Protein AF-A0A7G8ZJS2-F1 (afdb_monomer)

Structure (mmCIF, N/CA/C/O backbone):
data_AF-A0A7G8ZJS2-F1
#
_entry.id   AF-A0A7G8ZJS2-F1
#
loop_
_atom_site.group_PDB
_atom_site.id
_atom_site.type_symbol
_atom_site.label_atom_id
_atom_site.label_alt_id
_atom_site.label_comp_id
_atom_site.label_asym_id
_atom_site.label_entity_id
_atom_site.label_seq_id
_atom_site.pdbx_PDB_ins_code
_atom_site.Cartn_x
_atom_site.Cartn_y
_atom_site.Cartn_z
_atom_site.occupancy
_atom_site.B_iso_or_equiv
_atom_site.auth_seq_id
_atom_site.auth_comp_id
_atom_site.auth_asym_id
_atom_site.auth_atom_id
_atom_site.pdbx_PDB_model_num
ATOM 1 N N . MET A 1 1 ? -15.144 9.603 10.517 1.00 51.94 1 MET A N 1
ATOM 2 C CA . MET A 1 1 ? -14.453 10.867 10.162 1.00 51.94 1 MET A CA 1
ATOM 3 C C . MET A 1 1 ? -13.412 11.281 11.200 1.00 51.94 1 MET A C 1
ATOM 5 O O . MET A 1 1 ? -12.321 11.650 10.793 1.00 51.94 1 MET A O 1
ATOM 9 N N . ALA A 1 2 ? -13.686 11.162 12.507 1.00 69.69 2 ALA A N 1
ATOM 10 C CA . ALA A 1 2 ? -12.729 11.521 13.564 1.00 69.69 2 ALA A CA 1
ATOM 11 C C . ALA A 1 2 ? -11.345 10.851 13.426 1.00 69.69 2 ALA A C 1
ATOM 13 O O . ALA A 1 2 ? -10.322 11.509 13.592 1.00 69.69 2 ALA A O 1
ATOM 14 N N . ASP A 1 3 ? -11.289 9.571 13.052 1.00 70.81 3 ASP A N 1
ATOM 15 C CA . ASP A 1 3 ? -10.006 8.865 12.949 1.00 70.81 3 ASP A CA 1
ATOM 16 C C . ASP A 1 3 ? -9.134 9.323 11.766 1.00 70.81 3 ASP A C 1
ATOM 18 O O . ASP A 1 3 ? -7.915 9.260 11.858 1.00 70.81 3 ASP A O 1
ATOM 22 N N . LEU A 1 4 ? -9.716 9.872 10.691 1.00 73.56 4 LEU A N 1
ATOM 23 C CA . LEU A 1 4 ? -8.941 10.458 9.584 1.00 73.56 4 LEU A CA 1
ATOM 24 C C . LEU A 1 4 ? -8.215 11.738 10.014 1.00 73.56 4 LEU A C 1
ATOM 26 O O . LEU A 1 4 ? -7.118 12.022 9.541 1.00 73.56 4 LEU A O 1
ATOM 30 N N . ILE A 1 5 ? -8.813 12.498 10.933 1.00 77.69 5 ILE A N 1
ATOM 31 C CA . ILE A 1 5 ? -8.207 13.714 11.480 1.00 77.69 5 ILE A CA 1
ATOM 32 C C . ILE A 1 5 ? -7.012 13.345 12.368 1.00 77.69 5 ILE A C 1
ATOM 34 O O . ILE A 1 5 ? -5.975 13.992 12.269 1.00 77.69 5 ILE A O 1
ATOM 38 N N . LYS A 1 6 ? -7.100 12.251 13.141 1.00 72.88 6 LYS A N 1
ATOM 39 C CA . LYS A 1 6 ? -5.987 11.737 13.968 1.00 72.88 6 LYS A CA 1
ATOM 40 C C . LYS A 1 6 ? -4.763 11.307 13.152 1.00 72.88 6 LYS A C 1
ATOM 42 O O . LYS A 1 6 ? -3.659 11.247 13.684 1.00 72.88 6 LYS A O 1
ATOM 47 N N . LEU A 1 7 ? -4.946 10.994 11.868 1.00 78.31 7 LEU A N 1
ATOM 48 C CA . LEU A 1 7 ? -3.851 10.613 10.976 1.00 78.31 7 LEU A CA 1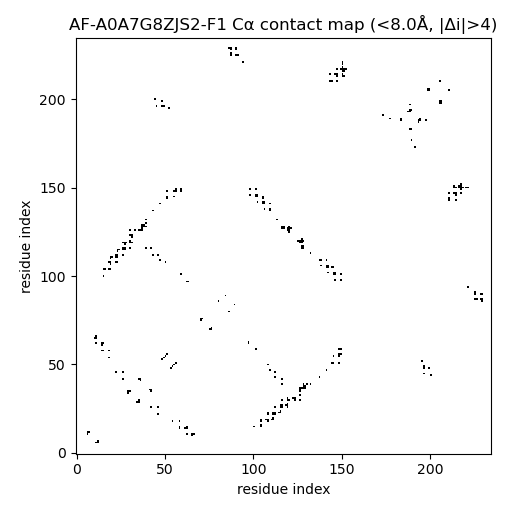
ATOM 49 C C . LEU A 1 7 ? -3.089 11.826 10.418 1.00 78.31 7 LEU A C 1
ATOM 51 O O . LEU A 1 7 ? -1.932 11.676 10.023 1.00 78.31 7 LEU A O 1
ATOM 55 N N . ARG A 1 8 ? -3.692 13.027 10.391 1.00 76.62 8 ARG A N 1
ATOM 56 C CA . ARG A 1 8 ? -3.032 14.243 9.882 1.00 76.62 8 ARG A CA 1
ATOM 57 C C . ARG A 1 8 ? -1.903 14.656 10.829 1.00 76.62 8 ARG A C 1
ATOM 59 O O . ARG A 1 8 ? -2.157 15.068 11.952 1.00 76.62 8 ARG A O 1
ATOM 66 N N . GLY A 1 9 ? -0.662 14.553 10.353 1.00 69.50 9 GLY A N 1
ATOM 67 C CA . GLY A 1 9 ? 0.546 14.888 11.122 1.00 69.50 9 GLY A CA 1
ATOM 68 C C . GLY A 1 9 ? 1.102 13.746 11.980 1.00 69.50 9 GLY A C 1
ATOM 69 O O . GLY A 1 9 ? 2.066 13.950 12.709 1.00 69.50 9 GLY A O 1
ATOM 70 N N . SER A 1 10 ? 0.529 12.542 11.889 1.00 79.12 10 SER A N 1
ATOM 71 C CA . SER A 1 10 ? 1.022 11.372 12.617 1.00 79.12 10 SER A CA 1
ATOM 72 C C . SER A 1 10 ? 2.220 10.718 11.919 1.00 79.12 10 SER A C 1
ATOM 74 O O . SER A 1 10 ? 2.313 10.708 10.688 1.00 79.12 10 SER A O 1
ATOM 76 N N . LEU A 1 11 ? 3.086 10.067 12.705 1.00 82.44 11 LEU A N 1
ATOM 77 C CA . LEU A 1 11 ? 4.206 9.230 12.246 1.00 82.44 11 LEU A CA 1
ATOM 78 C C . LEU A 1 11 ? 3.747 8.110 11.284 1.00 82.44 11 LEU A C 1
ATOM 80 O O . LEU A 1 11 ? 4.527 7.606 10.480 1.00 82.44 11 LEU A O 1
ATOM 84 N N . VAL A 1 12 ? 2.448 7.788 11.291 1.00 85.12 12 VAL A N 1
ATOM 85 C CA . VAL A 1 12 ? 1.794 6.904 10.316 1.00 85.12 12 VAL A CA 1
ATOM 86 C C . VAL A 1 12 ? 1.993 7.375 8.870 1.00 85.12 12 VAL A C 1
ATOM 88 O O . VAL A 1 12 ? 2.266 6.544 8.007 1.00 85.12 12 VAL A O 1
ATOM 91 N N . LEU A 1 13 ? 1.915 8.684 8.589 1.00 84.94 13 LEU A N 1
ATOM 92 C CA . LEU A 1 13 ? 2.140 9.219 7.236 1.00 84.94 13 LEU A CA 1
ATOM 93 C C . LEU A 1 13 ? 3.589 9.016 6.783 1.00 84.94 13 LEU A C 1
ATOM 95 O O . LEU A 1 13 ? 3.834 8.686 5.624 1.00 84.94 13 LEU A O 1
ATOM 99 N N . MET A 1 14 ? 4.542 9.150 7.707 1.00 86.94 14 MET A N 1
ATOM 100 C CA . MET A 1 14 ? 5.956 8.899 7.433 1.00 86.94 14 MET A CA 1
ATOM 101 C C . MET A 1 14 ? 6.193 7.417 7.118 1.00 86.94 14 MET A C 1
ATOM 103 O O . MET A 1 14 ? 6.810 7.100 6.105 1.00 86.94 14 MET A O 1
ATOM 107 N N . VAL A 1 15 ? 5.618 6.498 7.902 1.00 87.25 15 VAL A N 1
ATOM 108 C CA . VAL A 1 15 ? 5.691 5.049 7.624 1.00 87.25 15 VAL A CA 1
ATOM 109 C C . VAL A 1 15 ? 5.006 4.674 6.309 1.00 87.25 15 VAL A C 1
ATOM 111 O O . VAL A 1 15 ? 5.476 3.775 5.617 1.00 87.25 15 VAL A O 1
ATOM 114 N N . MET A 1 16 ? 3.937 5.375 5.922 1.00 89.94 16 MET A N 1
ATOM 115 C CA . MET A 1 16 ? 3.276 5.184 4.628 1.00 89.94 16 MET A CA 1
ATOM 116 C C . MET A 1 16 ? 4.172 5.602 3.448 1.00 89.94 16 MET A C 1
ATOM 118 O O . MET A 1 16 ? 4.123 4.980 2.389 1.00 89.94 16 MET A O 1
ATOM 122 N N . ALA A 1 17 ? 5.001 6.634 3.627 1.00 90.25 17 ALA A N 1
ATOM 123 C CA . ALA A 1 17 ? 5.873 7.169 2.583 1.00 90.25 17 ALA A CA 1
ATOM 124 C C . ALA A 1 17 ? 7.187 6.386 2.406 1.00 90.25 17 ALA A C 1
ATOM 126 O O . ALA A 1 17 ? 7.738 6.363 1.307 1.00 90.25 17 ALA A O 1
ATOM 127 N N . VAL A 1 18 ? 7.686 5.712 3.448 1.00 92.25 18 VAL A N 1
ATOM 128 C CA . VAL A 1 18 ? 8.975 4.992 3.396 1.00 92.25 18 VAL A CA 1
ATOM 129 C C . VAL A 1 18 ? 9.025 3.915 2.292 1.00 92.25 18 VAL A C 1
ATOM 131 O O . VAL A 1 18 ? 9.957 3.945 1.486 1.00 92.25 18 VAL A O 1
ATOM 134 N N . PRO A 1 19 ? 8.055 2.986 2.177 1.00 90.75 19 PRO A N 1
ATOM 135 C CA . PRO A 1 19 ? 8.107 1.931 1.165 1.00 90.75 19 PRO A CA 1
ATOM 136 C C . PRO A 1 19 ? 8.095 2.409 -0.293 1.00 90.75 19 PRO A C 1
ATOM 138 O O . PRO A 1 19 ? 8.921 1.910 -1.058 1.00 90.75 19 PRO A O 1
ATOM 141 N N . PRO A 1 20 ? 7.213 3.340 -0.723 1.00 91.69 20 PRO A N 1
ATOM 142 C CA . PRO A 1 20 ? 7.230 3.815 -2.102 1.00 91.69 20 PRO A CA 1
ATOM 143 C C . PRO A 1 20 ? 8.509 4.591 -2.427 1.00 91.69 20 PRO A C 1
ATOM 145 O O . PRO A 1 20 ? 9.047 4.412 -3.515 1.00 91.69 20 PRO A O 1
ATOM 148 N N . VAL A 1 21 ? 9.052 5.378 -1.489 1.00 92.75 21 VAL A N 1
ATOM 149 C CA . VAL A 1 21 ? 10.336 6.072 -1.696 1.00 92.75 21 VAL A CA 1
ATOM 150 C C . VAL A 1 21 ? 11.469 5.065 -1.878 1.00 92.75 21 VAL A C 1
ATOM 152 O O . VAL A 1 21 ? 12.230 5.156 -2.838 1.00 92.75 21 VAL A O 1
ATOM 155 N N . MET A 1 22 ? 11.550 4.059 -1.004 1.00 91.31 22 MET A N 1
ATOM 156 C CA . MET A 1 22 ? 12.573 3.021 -1.110 1.00 91.31 22 MET A CA 1
ATOM 157 C C . MET A 1 22 ? 12.456 2.238 -2.427 1.00 91.31 22 MET A C 1
ATOM 159 O O . MET A 1 22 ? 13.466 1.957 -3.067 1.00 91.31 22 MET A O 1
ATOM 163 N N . MET A 1 23 ? 11.232 1.928 -2.862 1.00 90.25 23 MET A N 1
ATOM 164 C CA . MET A 1 23 ? 10.977 1.256 -4.140 1.00 90.25 23 MET A CA 1
ATOM 165 C C . MET A 1 23 ? 11.361 2.101 -5.352 1.00 90.25 23 MET A C 1
ATOM 167 O O . MET A 1 23 ? 11.919 1.564 -6.307 1.00 90.25 23 MET A O 1
ATOM 171 N N . ALA A 1 24 ? 11.103 3.409 -5.316 1.00 90.81 24 ALA A N 1
ATOM 172 C CA . ALA A 1 24 ? 11.517 4.314 -6.380 1.00 90.81 24 ALA A CA 1
ATOM 173 C C . ALA A 1 24 ? 13.048 4.324 -6.519 1.00 90.81 24 ALA A C 1
ATOM 175 O O . ALA A 1 24 ? 13.568 4.119 -7.614 1.00 90.81 24 ALA A O 1
ATOM 176 N N . VAL A 1 25 ? 13.765 4.477 -5.399 1.00 91.75 25 VAL A N 1
ATOM 177 C CA . VAL A 1 25 ? 15.236 4.498 -5.370 1.00 91.75 25 VAL A CA 1
ATOM 178 C C . VAL A 1 25 ? 15.822 3.169 -5.843 1.00 91.75 25 VAL A C 1
ATOM 180 O O . VAL A 1 25 ? 16.670 3.160 -6.733 1.00 91.75 25 VAL A O 1
ATOM 183 N N . LEU A 1 26 ? 15.355 2.041 -5.297 1.00 88.81 26 LEU A N 1
ATOM 184 C CA . LEU A 1 26 ? 15.839 0.717 -5.696 1.00 88.81 26 LEU A CA 1
ATOM 185 C C . LEU A 1 26 ? 15.563 0.430 -7.174 1.00 88.81 26 LEU A C 1
ATOM 187 O O . LEU A 1 26 ? 16.438 -0.092 -7.855 1.00 88.81 26 LEU A O 1
ATOM 191 N N . GLY A 1 27 ? 14.386 0.799 -7.688 1.00 87.56 27 GLY A N 1
ATOM 192 C CA . GLY A 1 27 ? 14.054 0.616 -9.100 1.00 87.56 27 GLY A CA 1
ATOM 193 C C . GLY A 1 27 ? 14.996 1.383 -10.030 1.00 87.56 27 GLY A C 1
ATOM 194 O O . GLY A 1 27 ? 15.491 0.814 -10.999 1.00 87.56 27 GLY A O 1
ATOM 195 N N . VAL A 1 28 ? 15.307 2.641 -9.698 1.00 88.00 28 VAL A N 1
ATOM 196 C CA . VAL A 1 28 ? 16.258 3.454 -10.473 1.00 88.00 28 VAL A CA 1
ATOM 197 C C . VAL A 1 28 ? 17.665 2.858 -10.405 1.00 88.00 28 VAL A C 1
ATOM 199 O O . VAL A 1 28 ? 18.314 2.719 -11.437 1.00 88.00 28 VAL A O 1
ATOM 202 N N . LEU A 1 29 ? 18.126 2.445 -9.220 1.00 88.56 29 LEU A N 1
ATOM 203 C CA . LEU A 1 29 ? 19.447 1.826 -9.059 1.00 88.56 29 LEU A CA 1
ATOM 204 C C . LEU A 1 29 ? 19.588 0.519 -9.850 1.00 88.56 29 LEU A C 1
ATOM 206 O O . LEU A 1 29 ? 20.640 0.276 -10.433 1.00 88.56 29 LEU A O 1
ATOM 210 N N . VAL A 1 30 ? 18.538 -0.306 -9.904 1.00 85.56 30 VAL A N 1
ATOM 211 C CA . VAL A 1 30 ? 18.533 -1.546 -10.698 1.00 85.56 30 VAL A CA 1
ATOM 212 C C . VAL A 1 30 ? 18.703 -1.247 -12.189 1.00 85.56 30 VAL A C 1
ATOM 214 O O . VAL A 1 30 ? 19.478 -1.935 -12.852 1.00 85.56 30 VAL A O 1
ATOM 217 N N . ILE A 1 31 ? 18.051 -0.205 -12.707 1.00 83.62 31 ILE A N 1
ATOM 218 C CA . ILE A 1 31 ? 18.217 0.215 -14.106 1.00 83.62 31 ILE A CA 1
ATOM 219 C C . ILE A 1 31 ? 19.632 0.749 -14.348 1.00 83.62 31 ILE A C 1
ATOM 221 O O . ILE A 1 31 ? 20.299 0.298 -15.272 1.00 83.62 31 ILE A O 1
ATOM 225 N N . ILE A 1 32 ? 20.134 1.611 -13.457 1.00 85.50 32 ILE A N 1
ATOM 226 C CA . ILE A 1 32 ? 21.498 2.161 -13.539 1.00 85.50 32 ILE A CA 1
ATOM 227 C C . ILE A 1 32 ? 22.571 1.059 -13.450 1.00 85.50 32 ILE A C 1
ATOM 229 O O . ILE A 1 32 ? 23.660 1.197 -13.995 1.00 85.50 32 ILE A O 1
ATOM 233 N N . SER A 1 33 ? 22.289 -0.059 -12.779 1.00 83.56 33 SER A N 1
ATOM 234 C CA . SER A 1 33 ? 23.228 -1.186 -12.699 1.00 83.56 33 SER A CA 1
ATOM 235 C C . SER A 1 33 ? 23.374 -2.001 -13.991 1.00 83.56 33 SER A C 1
ATOM 237 O O . SER A 1 33 ? 24.175 -2.932 -14.010 1.00 83.56 33 SER A O 1
ATOM 239 N N . GLY A 1 34 ? 22.605 -1.704 -15.048 1.00 75.19 34 GLY A N 1
ATOM 240 C CA . GLY A 1 34 ? 22.626 -2.472 -16.303 1.00 75.19 34 GLY A CA 1
ATOM 241 C C . GLY A 1 34 ? 22.060 -3.892 -16.173 1.00 75.19 34 GLY A C 1
ATOM 242 O O . GLY A 1 34 ? 22.265 -4.734 -17.038 1.00 75.19 34 GLY A O 1
ATOM 243 N N . ASN A 1 35 ? 21.368 -4.185 -15.067 1.00 70.75 35 ASN A N 1
ATOM 244 C CA . ASN A 1 35 ? 20.713 -5.472 -14.822 1.00 70.75 35 ASN A CA 1
ATOM 245 C C . ASN A 1 35 ? 19.190 -5.399 -15.051 1.00 70.75 35 ASN A C 1
ATOM 247 O O . ASN A 1 35 ? 18.453 -6.338 -14.734 1.00 70.75 35 ASN A O 1
ATOM 251 N N . ALA A 1 36 ? 18.699 -4.270 -15.569 1.00 67.88 36 ALA A N 1
ATOM 252 C CA . ALA A 1 36 ? 17.345 -4.170 -16.088 1.00 67.88 36 ALA A CA 1
ATOM 253 C C . ALA A 1 36 ? 17.294 -4.882 -17.441 1.00 67.88 36 ALA A C 1
ATOM 255 O O . ALA A 1 36 ? 18.150 -4.692 -18.284 1.00 67.88 36 ALA A O 1
ATOM 256 N N . ALA A 1 37 ? 16.306 -5.746 -17.652 1.00 58.03 37 ALA A N 1
ATOM 257 C CA . ALA A 1 37 ? 16.247 -6.572 -18.858 1.00 58.03 37 ALA A CA 1
ATOM 258 C C . ALA A 1 37 ? 15.638 -5.848 -20.077 1.00 58.03 37 ALA A C 1
ATOM 260 O O . ALA A 1 37 ? 15.049 -6.518 -20.919 1.00 58.03 37 ALA A O 1
ATOM 261 N N . GLY A 1 38 ? 15.649 -4.511 -20.109 1.00 67.25 38 GLY A N 1
ATOM 262 C CA . GLY A 1 38 ? 14.942 -3.701 -21.113 1.00 67.25 38 GLY A CA 1
ATOM 263 C C . GLY A 1 38 ? 13.414 -3.892 -21.179 1.00 67.25 38 GLY A C 1
ATOM 264 O O . GLY A 1 38 ? 12.752 -3.237 -21.979 1.00 67.25 38 GLY A O 1
ATOM 265 N N . ASP A 1 39 ? 12.825 -4.758 -20.341 1.00 77.19 39 ASP A N 1
ATOM 266 C CA . ASP A 1 39 ? 11.427 -5.189 -20.459 1.00 77.19 39 ASP A CA 1
ATOM 267 C C . ASP A 1 39 ? 10.579 -4.858 -19.214 1.00 77.19 39 ASP A C 1
ATOM 269 O O . ASP A 1 39 ? 10.902 -5.210 -18.070 1.00 77.19 39 ASP A O 1
ATOM 273 N N . TRP A 1 40 ? 9.448 -4.186 -19.446 1.00 76.38 40 TRP A N 1
ATOM 274 C CA . TRP A 1 40 ? 8.530 -3.676 -18.419 1.00 76.38 40 TRP A CA 1
ATOM 275 C C . TRP A 1 40 ? 7.922 -4.750 -17.508 1.00 76.38 40 TRP A C 1
ATOM 277 O O . TRP A 1 40 ? 7.921 -4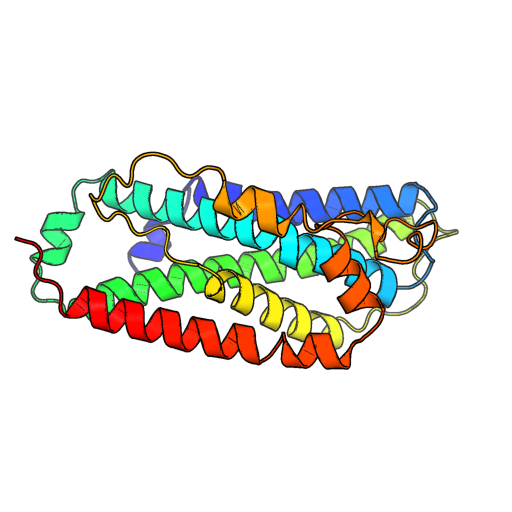.554 -16.287 1.00 76.38 40 TRP A O 1
ATOM 287 N N . PRO A 1 41 ? 7.401 -5.880 -18.025 1.00 76.38 41 PRO A N 1
ATOM 288 C CA . PRO A 1 41 ? 6.819 -6.933 -17.205 1.00 76.38 41 PRO A CA 1
ATOM 289 C C . PRO A 1 41 ? 7.821 -7.497 -16.200 1.00 76.38 41 PRO A C 1
ATOM 291 O O . PRO A 1 41 ? 7.455 -7.756 -15.056 1.00 76.38 41 PRO A O 1
ATOM 294 N N . ARG A 1 42 ? 9.095 -7.635 -16.581 1.00 73.50 42 ARG A N 1
ATOM 295 C CA . ARG A 1 42 ? 10.12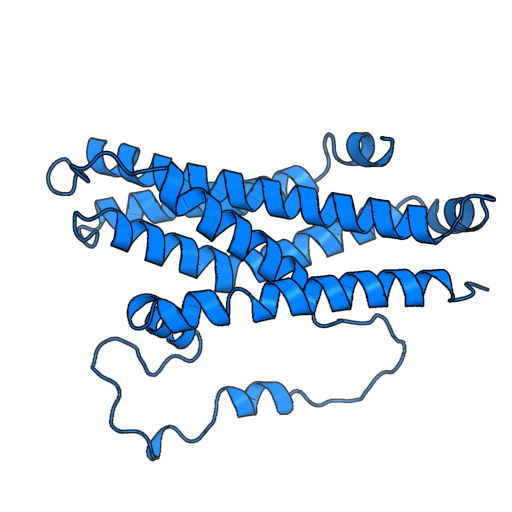1 -8.203 -15.701 1.00 73.50 42 ARG A CA 1
ATOM 296 C C . ARG A 1 42 ? 10.441 -7.281 -14.526 1.00 73.50 42 ARG A C 1
ATOM 298 O O . ARG A 1 42 ? 10.486 -7.743 -13.386 1.00 73.50 42 ARG A O 1
ATOM 305 N N . THR A 1 43 ? 10.595 -5.987 -14.793 1.00 78.00 43 THR A N 1
ATOM 306 C CA . THR A 1 43 ? 10.826 -4.957 -13.766 1.00 78.00 43 THR A CA 1
ATOM 307 C C . THR A 1 43 ? 9.603 -4.781 -12.859 1.00 78.00 43 THR A C 1
ATOM 309 O O . THR A 1 43 ? 9.731 -4.636 -11.643 1.00 78.00 43 THR A O 1
ATOM 312 N N . ALA A 1 44 ? 8.393 -4.867 -13.419 1.00 79.06 44 ALA A N 1
ATOM 313 C CA . ALA A 1 44 ? 7.160 -4.811 -12.642 1.00 79.06 44 ALA A CA 1
ATOM 314 C C . ALA A 1 44 ? 6.983 -6.047 -11.741 1.00 79.06 44 ALA A C 1
ATOM 316 O O . ALA A 1 44 ? 6.610 -5.910 -10.575 1.00 79.06 44 ALA A O 1
ATOM 317 N N . ILE A 1 45 ? 7.268 -7.254 -12.238 1.00 76.12 45 ILE A N 1
ATOM 318 C CA . ILE A 1 45 ? 7.164 -8.495 -11.454 1.00 76.12 45 ILE A CA 1
ATOM 319 C C . ILE A 1 45 ? 8.174 -8.498 -10.302 1.00 76.12 45 ILE A C 1
ATOM 321 O O . ILE A 1 45 ? 7.796 -8.800 -9.171 1.00 76.12 45 ILE A O 1
ATOM 325 N N . SER A 1 46 ? 9.430 -8.106 -10.537 1.00 76.31 46 SER A N 1
ATOM 326 C CA . SER A 1 46 ? 10.443 -8.060 -9.474 1.00 76.31 46 SER A CA 1
ATOM 327 C C . SER A 1 46 ? 10.087 -7.039 -8.386 1.00 76.31 46 SER A C 1
ATOM 329 O O . SER A 1 46 ? 10.101 -7.373 -7.198 1.00 76.31 46 SER A O 1
ATOM 331 N N . GLY A 1 47 ? 9.666 -5.829 -8.772 1.00 80.19 47 GLY A N 1
ATOM 332 C CA . GLY A 1 47 ? 9.227 -4.794 -7.832 1.00 80.19 47 GLY A CA 1
ATOM 333 C C . GLY A 1 47 ? 7.979 -5.199 -7.041 1.00 80.19 47 GLY A C 1
ATOM 334 O O . GLY A 1 47 ? 7.929 -5.061 -5.816 1.00 80.19 47 GLY A O 1
ATOM 335 N N . THR A 1 48 ? 6.975 -5.769 -7.712 1.00 79.25 48 THR A N 1
ATOM 336 C CA . THR A 1 48 ? 5.746 -6.233 -7.045 1.00 79.25 48 THR A CA 1
ATOM 337 C C . THR A 1 48 ? 5.986 -7.430 -6.130 1.00 79.25 48 THR A C 1
ATOM 339 O O . THR A 1 48 ? 5.331 -7.523 -5.092 1.00 79.25 48 THR A O 1
ATOM 342 N N . ALA A 1 49 ? 6.939 -8.309 -6.448 1.00 76.38 49 ALA A N 1
ATOM 343 C CA . ALA A 1 49 ? 7.311 -9.427 -5.590 1.00 76.38 49 ALA A CA 1
ATOM 344 C C . ALA A 1 49 ? 7.997 -8.951 -4.297 1.00 76.38 49 ALA A C 1
ATOM 346 O O . ALA A 1 49 ? 7.599 -9.362 -3.205 1.00 76.38 49 ALA A O 1
ATOM 347 N N . ILE A 1 50 ? 8.961 -8.026 -4.384 1.00 81.44 50 ILE A N 1
ATOM 348 C CA . ILE A 1 50 ? 9.602 -7.441 -3.191 1.00 81.44 50 ILE A CA 1
ATOM 349 C C . ILE A 1 50 ? 8.553 -6.728 -2.322 1.00 81.44 50 ILE A C 1
ATOM 351 O O . ILE A 1 50 ? 8.554 -6.873 -1.097 1.00 81.44 50 ILE A O 1
ATOM 355 N N . TRP A 1 51 ? 7.605 -6.011 -2.939 1.00 85.44 51 TRP A N 1
ATOM 356 C CA . TRP A 1 51 ? 6.484 -5.420 -2.210 1.00 85.44 51 TRP A CA 1
ATOM 357 C C . TRP A 1 51 ? 5.656 -6.497 -1.507 1.00 85.44 51 TRP A C 1
ATOM 359 O O . TRP A 1 51 ? 5.539 -6.470 -0.288 1.00 85.44 51 TRP A O 1
ATOM 369 N N . ALA A 1 52 ? 5.126 -7.471 -2.245 1.00 78.62 52 ALA A N 1
ATOM 370 C CA . ALA A 1 52 ? 4.157 -8.432 -1.730 1.00 78.62 52 ALA A CA 1
ATOM 371 C C . ALA A 1 52 ? 4.703 -9.331 -0.607 1.00 78.62 52 ALA A C 1
ATOM 373 O O . ALA A 1 52 ? 3.975 -9.593 0.351 1.00 78.62 52 ALA A O 1
ATOM 374 N N . TYR A 1 53 ? 5.953 -9.798 -0.704 1.00 74.69 53 TYR A N 1
ATOM 375 C CA . TYR A 1 53 ? 6.507 -10.755 0.266 1.00 74.69 53 TYR A CA 1
ATOM 376 C C . TYR A 1 53 ? 7.289 -10.120 1.399 1.00 74.69 53 TYR A C 1
ATOM 378 O O . TYR A 1 53 ? 7.347 -10.702 2.480 1.00 74.69 53 TYR A O 1
ATOM 386 N N . PHE A 1 54 ? 7.907 -8.964 1.166 1.00 79.44 54 PHE A N 1
ATOM 387 C CA . PHE A 1 54 ? 8.832 -8.391 2.134 1.00 79.44 54 PHE A CA 1
ATOM 388 C C . PHE A 1 54 ? 8.277 -7.120 2.763 1.00 79.44 54 PHE A C 1
ATOM 390 O O . PHE A 1 54 ? 8.047 -7.060 3.973 1.00 79.44 54 PHE A O 1
ATOM 397 N N . LEU A 1 55 ? 7.998 -6.110 1.942 1.00 85.50 55 LEU A N 1
ATOM 398 C CA . LEU A 1 55 ? 7.612 -4.803 2.464 1.00 85.50 55 LEU A CA 1
ATOM 399 C C . LEU A 1 55 ? 6.168 -4.750 2.932 1.00 85.50 55 LEU A C 1
ATOM 401 O O . LEU A 1 55 ? 5.877 -4.069 3.910 1.00 85.50 55 LEU A O 1
ATOM 405 N N . LEU A 1 56 ? 5.256 -5.468 2.287 1.00 83.81 56 LEU A N 1
ATOM 406 C CA . LEU A 1 56 ? 3.854 -5.436 2.666 1.00 83.81 56 LEU A CA 1
ATOM 407 C C . LEU A 1 56 ? 3.654 -6.026 4.075 1.00 83.81 56 LEU A C 1
ATOM 409 O O . LEU A 1 56 ? 3.090 -5.327 4.911 1.00 83.81 56 LEU A O 1
ATOM 413 N N . PRO A 1 57 ? 4.160 -7.226 4.431 1.00 83.69 57 PRO A N 1
ATOM 414 C CA . PRO A 1 57 ? 4.019 -7.728 5.799 1.00 83.69 57 PRO A CA 1
ATOM 415 C C . PRO A 1 57 ? 4.670 -6.811 6.845 1.00 83.69 57 PRO A C 1
ATOM 417 O O . PRO A 1 57 ? 4.087 -6.579 7.902 1.00 83.69 57 PRO A O 1
ATOM 420 N N . MET A 1 58 ? 5.842 -6.244 6.541 1.00 86.31 58 MET A N 1
ATOM 421 C CA . MET A 1 58 ? 6.565 -5.341 7.445 1.00 86.31 58 MET A CA 1
ATOM 422 C C . MET A 1 58 ? 5.838 -4.002 7.648 1.00 86.31 58 MET A C 1
ATOM 424 O O . MET A 1 58 ? 5.756 -3.476 8.757 1.00 86.31 58 MET A O 1
ATOM 428 N N . THR A 1 59 ? 5.269 -3.445 6.585 1.00 89.06 59 THR A N 1
ATOM 429 C CA . THR A 1 59 ? 4.474 -2.213 6.669 1.00 89.06 59 THR A CA 1
ATOM 430 C C . THR A 1 59 ? 3.136 -2.469 7.337 1.00 89.06 59 THR A C 1
ATOM 432 O O . THR A 1 59 ? 2.675 -1.645 8.120 1.00 89.06 59 THR A O 1
ATOM 435 N N . ALA A 1 60 ? 2.534 -3.635 7.101 1.00 87.19 60 ALA A N 1
ATOM 436 C CA . ALA A 1 60 ? 1.290 -4.044 7.729 1.00 87.19 60 ALA A CA 1
ATOM 437 C C . ALA A 1 60 ? 1.426 -4.152 9.245 1.00 87.19 60 ALA A C 1
ATOM 439 O O . ALA A 1 60 ? 0.511 -3.716 9.947 1.00 87.19 60 ALA A O 1
ATOM 440 N N . THR A 1 61 ? 2.532 -4.703 9.752 1.00 87.69 61 THR A N 1
ATOM 441 C CA . THR A 1 61 ? 2.806 -4.770 11.193 1.00 87.69 61 THR A CA 1
ATOM 442 C C . THR A 1 61 ? 3.105 -3.388 11.764 1.00 87.69 61 THR A C 1
ATOM 444 O O . THR A 1 61 ? 2.474 -3.004 12.750 1.00 87.69 61 THR A O 1
ATOM 447 N N . GLY A 1 62 ? 3.977 -2.610 11.114 1.00 87.75 62 GLY A N 1
ATOM 448 C CA . GLY A 1 62 ? 4.335 -1.256 11.544 1.00 87.75 62 GLY A CA 1
ATOM 449 C C . GLY A 1 62 ? 3.134 -0.309 11.618 1.00 87.75 62 GLY A C 1
ATOM 450 O O . GLY A 1 62 ? 2.903 0.317 12.652 1.00 87.75 62 GLY A O 1
ATOM 451 N N . LEU A 1 63 ? 2.310 -0.260 10.565 1.00 87.25 63 LEU A N 1
ATOM 452 C CA . LEU A 1 63 ? 1.119 0.595 10.514 1.00 87.25 63 LEU A CA 1
ATOM 453 C C . LEU A 1 63 ? 0.116 0.244 11.611 1.00 87.25 63 LEU A C 1
ATOM 455 O O . LEU A 1 63 ? -0.416 1.140 12.258 1.00 87.25 63 LEU A O 1
ATOM 459 N N . THR A 1 64 ? -0.129 -1.043 11.867 1.00 87.25 64 THR A N 1
ATOM 460 C CA . THR A 1 64 ? -1.059 -1.425 12.939 1.00 87.25 64 THR A CA 1
ATOM 461 C C . THR A 1 64 ? -0.499 -1.243 14.331 1.00 87.25 64 THR A C 1
ATOM 463 O O . THR A 1 64 ? -1.272 -0.953 15.235 1.00 87.25 64 THR A O 1
ATOM 466 N N . ALA A 1 65 ? 0.813 -1.401 14.521 1.00 88.44 65 ALA A N 1
ATOM 467 C CA . ALA A 1 65 ? 1.436 -1.129 15.809 1.00 88.44 65 ALA A CA 1
ATOM 468 C C . ALA A 1 65 ? 1.304 0.359 16.154 1.00 88.44 65 ALA A C 1
ATOM 470 O O . ALA A 1 65 ? 0.882 0.694 17.257 1.00 88.44 65 ALA A O 1
ATOM 471 N N . LEU A 1 66 ? 1.566 1.247 15.189 1.00 87.81 66 LEU A N 1
ATOM 472 C CA . LEU A 1 66 ? 1.361 2.685 15.364 1.00 87.81 66 LEU A CA 1
ATOM 473 C C . LEU A 1 66 ? -0.113 3.039 15.563 1.00 87.81 66 LEU A C 1
ATOM 475 O O . LEU A 1 66 ? -0.429 3.836 16.440 1.00 87.81 66 LEU A O 1
ATOM 479 N N . LEU A 1 67 ? -1.021 2.426 14.797 1.00 85.31 67 LEU A N 1
ATOM 480 C CA . LEU A 1 67 ? -2.456 2.653 14.966 1.00 85.31 67 LEU A CA 1
ATOM 481 C C . LEU A 1 67 ? -2.923 2.235 16.369 1.00 85.31 67 LEU A C 1
ATOM 483 O O . LEU A 1 67 ? -3.654 2.977 17.015 1.00 85.31 67 LEU A O 1
ATOM 487 N N . ALA A 1 68 ? -2.431 1.105 16.882 1.00 84.88 68 ALA A N 1
ATOM 488 C CA . ALA A 1 68 ? -2.713 0.6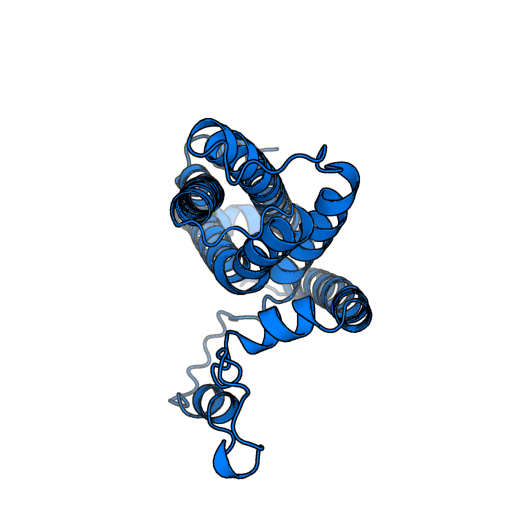63 18.244 1.00 84.88 68 ALA A CA 1
ATOM 489 C C . ALA A 1 68 ? -2.120 1.613 19.299 1.00 84.88 68 ALA A C 1
ATOM 491 O O . ALA A 1 68 ? -2.793 1.927 20.281 1.00 84.88 68 ALA A O 1
ATOM 492 N N . GLN A 1 69 ? -0.893 2.105 19.098 1.00 85.50 69 GLN A N 1
ATOM 493 C CA . GLN A 1 69 ? -0.257 3.065 20.005 1.00 85.50 69 GLN A CA 1
ATOM 494 C C . GLN A 1 69 ? -1.014 4.395 20.061 1.00 85.50 69 GLN A C 1
ATOM 496 O O . GLN A 1 69 ? -1.213 4.914 21.153 1.00 85.50 69 GLN A O 1
ATOM 501 N N . LEU A 1 70 ? -1.493 4.919 18.926 1.00 84.25 70 LEU A N 1
ATOM 502 C CA . LEU A 1 70 ? -2.296 6.152 18.875 1.00 84.25 70 LEU A CA 1
ATOM 503 C C . LEU A 1 70 ? -3.601 6.045 19.674 1.00 84.25 70 LEU A C 1
ATOM 505 O O . LEU A 1 70 ? -4.130 7.043 20.160 1.00 84.25 70 LEU A O 1
ATOM 509 N N . GLU A 1 71 ? -4.139 4.836 19.787 1.00 79.62 71 GLU A N 1
ATOM 510 C CA . GLU A 1 71 ? -5.399 4.583 20.478 1.00 79.62 71 GLU A CA 1
ATOM 511 C C . GLU A 1 71 ? -5.207 4.391 21.980 1.00 79.62 71 GLU A C 1
ATOM 513 O O . GLU A 1 71 ? -6.027 4.866 22.765 1.00 79.62 71 GLU A O 1
ATOM 518 N N . HIS A 1 72 ? -4.106 3.758 22.385 1.00 81.81 72 HIS A N 1
ATOM 519 C CA . HIS A 1 72 ? -3.781 3.564 23.796 1.00 81.81 72 HIS A CA 1
ATOM 520 C C . HIS A 1 72 ? -3.103 4.790 24.424 1.00 81.81 72 HIS A C 1
ATOM 522 O O . HIS A 1 72 ? -3.239 4.999 25.626 1.00 81.81 72 HIS A O 1
ATOM 528 N N . SER A 1 73 ? -2.422 5.635 23.641 1.00 77.00 73 SER A N 1
ATOM 529 C CA . SER A 1 73 ? -1.662 6.784 24.161 1.00 77.00 73 SER A CA 1
ATOM 530 C C . SER A 1 73 ? -2.526 7.872 24.798 1.00 77.00 73 SER A C 1
ATOM 532 O O . SER A 1 73 ? -2.043 8.619 25.641 1.00 77.00 73 SER A O 1
ATOM 534 N N . THR A 1 74 ? -3.798 7.971 24.409 1.00 71.81 74 THR A N 1
ATOM 535 C CA . THR A 1 74 ? -4.704 9.027 24.886 1.00 71.81 74 THR A CA 1
ATOM 536 C C . THR A 1 74 ? -5.589 8.587 26.052 1.00 71.81 74 THR A C 1
ATOM 538 O O . THR A 1 74 ? -6.336 9.403 26.580 1.00 71.81 74 THR A O 1
ATOM 541 N N . GLY A 1 75 ? -5.556 7.309 26.454 1.00 73.81 75 GLY A N 1
ATOM 542 C CA . GLY A 1 75 ? -6.437 6.772 27.503 1.00 73.81 75 GLY A CA 1
ATOM 543 C C . GLY A 1 75 ? -7.937 6.785 27.155 1.00 73.81 75 GLY A C 1
ATOM 544 O O . GLY A 1 75 ? -8.760 6.369 27.961 1.00 73.81 75 GLY A O 1
ATOM 545 N N . VAL A 1 76 ? -8.310 7.216 25.943 1.00 81.06 76 VAL A N 1
ATOM 546 C CA . VAL A 1 76 ? -9.707 7.385 25.492 1.00 81.06 76 VAL A CA 1
ATOM 547 C C . VAL A 1 76 ? -10.380 6.040 25.166 1.00 81.06 76 VAL A C 1
ATOM 549 O O . VAL A 1 76 ? -11.593 5.973 24.974 1.00 81.06 76 VAL A O 1
ATOM 552 N N . TRP A 1 77 ? -9.614 4.946 25.125 1.00 81.25 77 TRP A N 1
ATOM 553 C CA . TRP A 1 77 ? -10.106 3.611 24.777 1.00 81.25 77 TRP A CA 1
ATOM 554 C C . TRP A 1 77 ? -11.259 3.136 25.673 1.00 81.25 77 TRP A C 1
ATOM 556 O O . TRP A 1 77 ? -12.291 2.704 25.160 1.00 81.25 77 TRP A O 1
ATOM 566 N N . SER A 1 78 ? -11.123 3.282 26.995 1.00 82.88 78 SER A N 1
ATOM 567 C CA . SER A 1 78 ? -12.165 2.907 27.962 1.00 82.88 78 SER A CA 1
ATOM 568 C C . SER A 1 78 ? -13.431 3.742 27.780 1.00 82.88 78 SER A C 1
ATOM 570 O O . SER A 1 78 ? -14.533 3.202 27.738 1.00 82.88 78 SER A O 1
ATOM 572 N N . HIS A 1 79 ? -13.278 5.051 27.569 1.00 84.25 79 HIS A N 1
ATOM 573 C CA . HIS A 1 79 ? -14.403 5.945 27.319 1.00 84.25 79 HIS A CA 1
ATOM 574 C C . HIS A 1 79 ? -15.140 5.580 26.024 1.00 84.25 79 HIS A C 1
ATOM 576 O O . HIS A 1 79 ? -16.368 5.588 25.996 1.00 84.25 79 HIS A O 1
ATOM 582 N N . ILE A 1 80 ? -14.428 5.266 24.937 1.00 83.94 80 ILE A N 1
ATOM 583 C CA . ILE A 1 80 ? -15.055 4.879 23.662 1.00 83.94 80 ILE A CA 1
ATOM 584 C C . ILE A 1 80 ? -15.856 3.586 23.825 1.00 83.94 80 ILE A C 1
ATOM 586 O O . ILE A 1 80 ? -16.980 3.512 23.332 1.00 83.94 80 ILE A O 1
ATOM 590 N N . LEU A 1 81 ? -15.315 2.597 24.542 1.00 82.44 81 LEU A N 1
ATOM 591 C CA . LEU A 1 81 ? -16.012 1.334 24.795 1.00 82.44 81 LEU A CA 1
ATOM 592 C C . LEU A 1 81 ? -17.223 1.483 25.727 1.00 82.44 81 LEU A C 1
ATOM 594 O O . LEU A 1 81 ? -18.154 0.689 25.619 1.00 82.44 81 LEU A O 1
ATOM 598 N N . ALA A 1 82 ? -17.231 2.503 26.588 1.00 85.19 82 ALA A N 1
ATOM 599 C CA . ALA A 1 82 ? -18.363 2.835 27.451 1.00 85.19 82 ALA A CA 1
ATOM 600 C C . ALA A 1 82 ? -19.479 3.613 26.728 1.00 85.19 82 ALA A C 1
ATOM 602 O O . ALA A 1 82 ? -20.587 3.730 27.251 1.00 85.19 82 ALA A O 1
ATOM 603 N N . THR A 1 83 ? -19.221 4.161 25.533 1.00 81.88 83 THR A N 1
ATOM 604 C CA . THR A 1 83 ? -20.280 4.831 24.765 1.00 81.88 83 THR A CA 1
ATOM 605 C C . THR A 1 83 ? -21.317 3.822 24.272 1.00 81.88 83 THR A C 1
ATOM 607 O O . THR A 1 83 ? -20.971 2.715 23.873 1.00 81.88 83 THR A O 1
ATOM 610 N N . GLY A 1 84 ? -22.593 4.222 24.204 1.00 82.44 84 GLY A N 1
ATOM 611 C CA . GLY A 1 84 ? -23.691 3.388 23.682 1.00 82.44 84 GLY A CA 1
ATOM 612 C C . GLY A 1 84 ? -23.616 3.079 22.178 1.00 82.44 84 GLY A C 1
ATOM 613 O O . GLY A 1 84 ? -24.615 2.693 21.575 1.00 82.44 84 GLY A O 1
ATOM 614 N N . THR A 1 85 ? -22.459 3.285 21.545 1.00 85.75 85 THR A N 1
ATOM 615 C CA . THR A 1 85 ? -22.254 2.935 20.142 1.00 85.75 85 THR A CA 1
ATOM 616 C C . THR A 1 85 ? -22.015 1.429 20.008 1.00 85.75 85 THR A C 1
ATOM 618 O O . THR A 1 85 ? -21.334 0.818 20.834 1.00 85.75 85 THR A O 1
ATOM 621 N N . PRO A 1 86 ? -22.570 0.779 18.974 1.00 87.12 86 PRO A N 1
ATOM 622 C CA . PRO A 1 86 ? -22.393 -0.654 18.809 1.00 87.12 86 PRO A CA 1
ATOM 623 C C . PRO A 1 86 ? -20.919 -0.986 18.517 1.00 87.12 86 PRO A C 1
ATOM 625 O O . PRO A 1 86 ? -20.330 -0.497 17.550 1.00 87.12 86 PRO A O 1
ATOM 628 N N . ARG A 1 87 ? -20.336 -1.876 19.333 1.00 86.69 87 ARG A N 1
ATOM 629 C CA . ARG A 1 87 ? -18.898 -2.224 19.338 1.00 86.69 87 ARG A CA 1
ATOM 630 C C . ARG A 1 87 ? -18.349 -2.618 17.959 1.00 86.69 87 ARG A C 1
ATOM 632 O O . ARG A 1 87 ? -17.217 -2.278 17.618 1.00 86.69 87 ARG A O 1
ATOM 639 N N . TRP A 1 88 ? -19.150 -3.290 17.127 1.00 87.81 88 TRP A N 1
ATOM 640 C CA . TRP A 1 88 ? -18.732 -3.702 15.781 1.00 87.81 88 TRP A CA 1
ATOM 641 C C . TRP A 1 88 ? -18.389 -2.515 14.871 1.00 87.81 88 TRP A C 1
ATOM 643 O O . TRP A 1 88 ? -17.492 -2.651 14.043 1.00 87.81 88 TRP A O 1
ATOM 653 N N . GLN A 1 89 ? -19.040 -1.354 15.030 1.00 89.94 89 GLN A N 1
ATOM 654 C CA . GLN A 1 89 ? -18.749 -0.164 14.221 1.00 89.94 89 GLN A CA 1
ATOM 655 C C . GLN A 1 89 ? -17.370 0.406 14.549 1.00 89.94 89 GLN A C 1
ATOM 657 O O . GLN A 1 89 ? -16.653 0.822 13.641 1.00 89.94 89 GLN A O 1
ATOM 662 N N . ILE A 1 90 ? -16.977 0.363 15.827 1.00 87.25 90 ILE A N 1
ATOM 663 C CA . ILE A 1 90 ? -15.662 0.815 16.299 1.00 87.25 90 ILE A CA 1
ATOM 664 C C . ILE A 1 90 ? -14.555 -0.076 15.721 1.00 87.25 90 ILE A C 1
ATOM 666 O O . ILE A 1 90 ? -13.539 0.419 15.236 1.00 87.25 90 ILE A O 1
ATOM 670 N N . PHE A 1 91 ? -14.736 -1.399 15.741 1.00 87.25 91 PHE A N 1
ATOM 671 C CA . PHE A 1 91 ? -13.742 -2.318 15.176 1.00 87.25 91 PHE A CA 1
ATOM 672 C C . PHE A 1 91 ? -13.719 -2.283 13.647 1.00 87.25 91 PHE A C 1
ATOM 674 O O . PHE A 1 91 ? -12.643 -2.318 13.046 1.00 87.25 91 PHE A O 1
ATOM 681 N N . LEU A 1 92 ? -14.887 -2.170 13.007 1.00 87.81 92 LEU A N 1
ATOM 682 C CA . LEU A 1 92 ? -14.986 -2.072 11.556 1.00 87.81 92 LEU A CA 1
ATOM 683 C C . LEU A 1 92 ? -14.324 -0.792 11.041 1.00 87.81 92 LEU A C 1
ATOM 685 O O . LEU A 1 92 ? -13.583 -0.863 10.064 1.00 87.81 92 LEU A O 1
ATOM 689 N N . SER A 1 93 ? -14.531 0.358 11.693 1.00 88.38 93 SER A N 1
ATOM 690 C CA . SER A 1 93 ? -13.898 1.613 11.272 1.00 88.38 93 SER A CA 1
ATOM 691 C C . SER A 1 93 ? -12.370 1.513 11.313 1.00 88.38 93 SER A C 1
ATOM 693 O O . SER A 1 93 ? -11.707 1.890 10.347 1.00 88.38 93 SER A O 1
ATOM 695 N N . LYS A 1 94 ? -11.804 0.922 12.371 1.00 86.62 94 LYS A N 1
ATOM 696 C CA . LYS A 1 94 ? -10.354 0.696 12.512 1.00 86.62 94 LYS A CA 1
ATOM 697 C C . LYS A 1 94 ? -9.820 -0.264 11.458 1.00 86.62 94 LYS A C 1
ATOM 699 O O . LYS A 1 94 ? -8.798 0.010 10.830 1.00 86.62 94 LYS A O 1
ATOM 704 N N . GLY A 1 95 ? -10.540 -1.361 11.224 1.00 86.00 95 GLY A N 1
ATOM 705 C CA . GLY A 1 95 ? -10.218 -2.318 10.168 1.00 86.00 95 GLY A CA 1
ATOM 706 C C . GLY A 1 95 ? -10.203 -1.658 8.789 1.00 86.00 95 GLY A C 1
ATOM 707 O O . GLY A 1 95 ? -9.242 -1.831 8.041 1.00 86.00 95 GLY A O 1
ATOM 708 N N . LEU A 1 96 ? -11.217 -0.843 8.482 1.00 86.94 96 LEU A N 1
ATOM 709 C CA . LEU A 1 96 ? -11.320 -0.104 7.223 1.00 86.94 96 LEU A CA 1
ATOM 710 C C . LEU A 1 96 ? -10.204 0.926 7.055 1.00 86.94 96 LEU A C 1
ATOM 712 O O . LEU A 1 96 ? -9.676 1.053 5.956 1.00 86.94 96 LEU A O 1
ATOM 716 N N . ILE A 1 97 ? -9.800 1.623 8.117 1.00 88.06 97 ILE A N 1
ATOM 717 C CA . ILE A 1 97 ? -8.688 2.582 8.062 1.00 88.06 97 ILE A CA 1
ATOM 718 C C . ILE A 1 97 ? -7.365 1.868 7.804 1.00 88.06 97 ILE A C 1
ATOM 720 O O . ILE A 1 97 ? -6.613 2.285 6.926 1.00 88.06 97 ILE A O 1
ATOM 724 N N . ALA A 1 98 ? -7.092 0.767 8.508 1.00 86.69 98 ALA A N 1
ATOM 725 C CA . ALA A 1 98 ? -5.898 -0.034 8.259 1.00 86.69 98 ALA A CA 1
ATOM 726 C C . ALA A 1 98 ? -5.877 -0.579 6.817 1.00 86.69 98 ALA A C 1
ATOM 728 O O . ALA A 1 98 ? -4.842 -0.529 6.150 1.00 86.69 98 ALA A O 1
ATOM 729 N N . PHE A 1 99 ? -7.027 -1.034 6.307 1.00 85.19 99 PHE A N 1
ATOM 730 C CA . PHE A 1 99 ? -7.174 -1.463 4.915 1.00 85.19 99 PHE A CA 1
ATOM 731 C C . PHE A 1 99 ? -6.969 -0.320 3.917 1.00 85.19 99 PHE A C 1
ATOM 733 O O . PHE A 1 99 ? -6.286 -0.509 2.912 1.00 85.19 99 PHE A O 1
ATOM 740 N N . ALA A 1 100 ? -7.532 0.858 4.187 1.00 87.44 100 ALA A N 1
ATOM 741 C CA . ALA A 1 100 ? -7.414 2.033 3.332 1.00 87.44 100 ALA A CA 1
ATOM 742 C C . ALA A 1 100 ? -5.967 2.532 3.265 1.00 87.44 100 ALA A C 1
ATOM 744 O O . ALA A 1 100 ? -5.467 2.786 2.172 1.00 87.44 100 ALA A O 1
ATOM 745 N N . LEU A 1 101 ? -5.272 2.594 4.405 1.00 87.81 101 LEU A N 1
ATOM 746 C CA . LEU A 1 101 ? -3.852 2.944 4.466 1.00 87.81 101 LEU A CA 1
ATOM 747 C C . LEU A 1 101 ? -3.002 1.939 3.684 1.00 87.81 101 LEU A C 1
ATOM 749 O O . LEU A 1 101 ? -2.165 2.340 2.884 1.00 87.81 101 LEU A O 1
ATOM 753 N N . MET A 1 102 ? -3.257 0.636 3.838 1.00 86.88 102 MET A N 1
ATOM 754 C CA . MET A 1 102 ? -2.528 -0.390 3.087 1.00 86.88 102 MET A CA 1
ATOM 755 C C . MET A 1 102 ? -2.783 -0.316 1.576 1.00 86.88 102 MET A C 1
ATOM 757 O O . MET A 1 102 ? -1.866 -0.481 0.763 1.00 86.88 102 MET A O 1
ATOM 761 N N . GLY A 1 103 ? -4.035 -0.053 1.198 1.00 85.94 103 GLY A N 1
ATOM 762 C CA . GLY A 1 103 ? -4.429 0.192 -0.183 1.00 85.94 103 GLY A CA 1
ATOM 763 C C . GLY A 1 103 ? -3.706 1.406 -0.760 1.00 85.94 103 GLY A C 1
ATOM 764 O O . GLY A 1 103 ? -3.110 1.299 -1.829 1.00 85.94 103 GLY A O 1
ATOM 765 N N . ALA A 1 104 ? -3.677 2.520 -0.026 1.00 89.44 104 ALA A N 1
ATOM 766 C CA . ALA A 1 104 ? -2.980 3.739 -0.423 1.00 89.44 104 ALA A CA 1
ATOM 767 C C . ALA A 1 104 ? -1.472 3.505 -0.612 1.00 89.44 104 ALA A C 1
ATOM 769 O O . ALA A 1 104 ? -0.936 3.857 -1.662 1.00 89.44 104 ALA A O 1
ATOM 770 N N . THR A 1 105 ? -0.794 2.832 0.326 1.00 90.00 105 THR A N 1
ATOM 771 C CA . THR A 1 105 ? 0.634 2.496 0.178 1.00 90.00 105 THR A CA 1
ATOM 772 C C . THR A 1 105 ? 0.884 1.611 -1.040 1.00 90.00 105 THR A C 1
ATOM 774 O O . THR A 1 105 ? 1.829 1.843 -1.787 1.00 90.00 105 THR A O 1
ATOM 777 N N . SER A 1 106 ? 0.016 0.626 -1.296 1.00 87.50 106 SER A N 1
ATOM 778 C CA . SER A 1 106 ? 0.149 -0.258 -2.463 1.00 87.50 106 SER A CA 1
ATOM 779 C C . SER A 1 106 ? 0.001 0.502 -3.787 1.00 87.50 106 SER A C 1
ATOM 781 O O . SER A 1 106 ? 0.701 0.196 -4.752 1.00 87.50 106 SER A O 1
ATOM 783 N N . LEU A 1 107 ? -0.876 1.510 -3.834 1.00 87.69 107 LEU A N 1
ATOM 784 C CA . LEU A 1 107 ? -1.017 2.402 -4.988 1.00 87.69 107 LEU A CA 1
ATOM 785 C C . LEU A 1 107 ? 0.228 3.271 -5.188 1.00 87.69 107 LEU A C 1
ATOM 787 O O . LEU A 1 107 ? 0.732 3.366 -6.305 1.00 87.69 107 LEU A O 1
ATOM 791 N N . LEU A 1 108 ? 0.756 3.851 -4.107 1.00 89.94 108 LEU A N 1
ATOM 792 C CA . LEU A 1 108 ? 1.987 4.641 -4.148 1.00 89.94 108 LEU A CA 1
ATOM 793 C C . LEU A 1 108 ? 3.188 3.805 -4.600 1.00 89.94 108 LEU A C 1
ATOM 795 O O . LEU A 1 108 ? 4.013 4.295 -5.359 1.00 89.94 108 LEU A O 1
ATOM 799 N N . VAL A 1 109 ? 3.276 2.538 -4.191 1.00 89.19 109 VAL A N 1
ATOM 800 C CA . VAL A 1 109 ? 4.325 1.617 -4.654 1.00 89.19 109 VAL A CA 1
ATOM 801 C C . VAL A 1 109 ? 4.175 1.310 -6.144 1.00 89.19 109 VAL A C 1
ATOM 803 O O . VAL A 1 109 ? 5.169 1.282 -6.864 1.00 89.19 109 VAL A O 1
ATOM 806 N N . GLY A 1 110 ? 2.946 1.141 -6.635 1.00 85.06 110 GLY A N 1
ATOM 807 C CA . GLY A 1 110 ? 2.689 1.016 -8.071 1.00 85.06 110 GLY A CA 1
ATOM 808 C C . GLY A 1 110 ? 3.162 2.228 -8.867 1.00 85.06 110 GLY A C 1
ATOM 809 O O . GLY A 1 110 ? 3.821 2.073 -9.894 1.00 85.06 110 GLY A O 1
ATOM 810 N N . LEU A 1 111 ? 2.874 3.429 -8.359 1.00 88.38 111 LEU A N 1
ATOM 811 C CA . LEU A 1 111 ? 3.372 4.678 -8.931 1.00 88.38 111 LEU A CA 1
ATOM 812 C C . LEU A 1 111 ? 4.900 4.755 -8.864 1.00 88.38 111 LEU A C 1
ATOM 814 O O . LEU A 1 111 ? 5.518 5.117 -9.855 1.00 88.38 111 LEU A O 1
ATOM 818 N N . ALA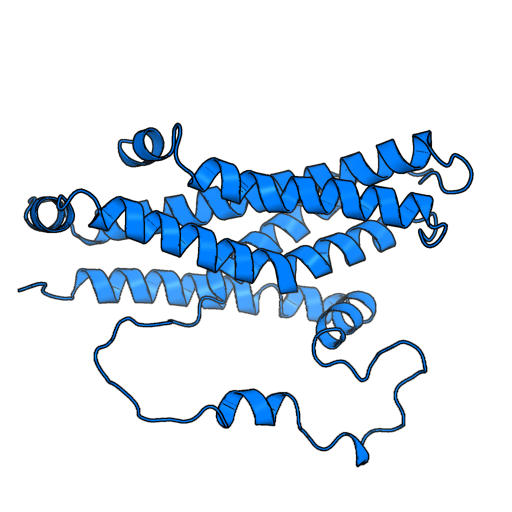 A 1 112 ? 5.510 4.347 -7.751 1.00 89.25 112 ALA A N 1
ATOM 819 C CA . ALA A 1 112 ? 6.959 4.343 -7.582 1.00 89.25 112 ALA A CA 1
ATOM 820 C C . ALA A 1 112 ? 7.667 3.453 -8.618 1.00 89.25 112 ALA A C 1
ATOM 822 O O . ALA A 1 112 ? 8.626 3.905 -9.241 1.00 89.25 112 ALA A O 1
ATOM 823 N N . ILE A 1 113 ? 7.166 2.231 -8.851 1.00 87.25 113 ILE A N 1
ATOM 824 C CA . ILE A 1 113 ? 7.687 1.303 -9.875 1.00 87.25 113 ILE A CA 1
ATOM 825 C C . ILE A 1 113 ? 7.566 1.910 -11.280 1.00 87.25 113 ILE A C 1
ATOM 827 O O . ILE A 1 113 ? 8.461 1.770 -12.108 1.00 87.25 113 ILE A O 1
ATOM 831 N N . PHE A 1 114 ? 6.464 2.606 -11.555 1.00 85.19 114 PHE A N 1
ATOM 832 C CA . PHE A 1 114 ? 6.268 3.279 -12.835 1.00 85.19 114 PHE A CA 1
ATOM 833 C C . PHE A 1 114 ? 7.239 4.457 -13.012 1.00 85.19 114 PHE A C 1
ATOM 835 O O . PHE A 1 114 ? 7.920 4.561 -14.032 1.00 85.19 114 PHE A O 1
ATOM 842 N N . THR A 1 115 ? 7.358 5.319 -11.999 1.00 86.25 115 THR A N 1
ATOM 843 C CA . THR A 1 115 ? 8.270 6.469 -12.040 1.00 86.25 115 THR A CA 1
ATOM 844 C C . THR A 1 115 ? 9.733 6.050 -12.109 1.00 86.25 115 THR A C 1
ATOM 846 O O . THR A 1 115 ? 10.507 6.710 -12.793 1.00 86.25 115 THR A O 1
ATOM 849 N N . SER A 1 116 ? 10.122 4.948 -11.459 1.00 86.25 116 SER A N 1
ATOM 850 C CA . SER A 1 116 ? 11.505 4.473 -11.490 1.00 86.25 116 SER A CA 1
ATOM 851 C C . SER A 1 116 ? 11.910 3.973 -12.873 1.00 86.25 116 SER A C 1
ATOM 853 O O . SER A 1 116 ? 13.021 4.268 -13.301 1.00 86.25 116 SER A O 1
ATOM 855 N N . GLY A 1 117 ? 11.000 3.320 -13.606 1.00 83.62 117 GLY A N 1
ATOM 856 C CA . GLY A 1 117 ? 11.211 2.937 -15.004 1.00 83.62 117 GLY A CA 1
ATOM 857 C C . GLY A 1 117 ? 11.493 4.136 -15.912 1.00 83.62 117 GLY A C 1
ATOM 858 O O . GLY A 1 117 ? 12.463 4.133 -16.666 1.00 83.62 117 GLY A O 1
ATOM 859 N N . HIS A 1 118 ? 10.697 5.202 -15.785 1.00 83.56 118 HIS A N 1
ATOM 860 C CA . HIS A 1 118 ? 10.893 6.423 -16.570 1.00 83.56 118 HIS A CA 1
ATOM 861 C C . HIS A 1 118 ? 12.158 7.189 -16.178 1.00 83.56 118 HIS A C 1
ATOM 863 O O . HIS A 1 118 ? 12.933 7.573 -17.048 1.00 83.56 118 HIS A O 1
ATOM 869 N N . VAL A 1 119 ? 12.395 7.392 -14.879 1.00 86.88 119 VAL A N 1
ATOM 870 C CA . VAL A 1 119 ? 13.588 8.100 -14.392 1.00 86.88 119 VAL A CA 1
ATOM 871 C C . VAL A 1 119 ? 14.860 7.328 -14.743 1.00 86.88 119 VAL A C 1
ATOM 873 O O . VAL A 1 119 ? 15.831 7.935 -15.183 1.00 86.88 119 VAL A O 1
ATOM 876 N N . GLY A 1 120 ? 14.854 5.998 -14.619 1.00 83.19 120 GLY A N 1
ATOM 877 C CA . GLY A 1 120 ? 15.981 5.152 -15.011 1.00 83.19 120 GLY A CA 1
ATOM 878 C C . GLY A 1 120 ? 16.296 5.240 -16.506 1.00 83.19 120 GLY A C 1
ATOM 879 O O . GLY A 1 120 ? 17.462 5.389 -16.864 1.00 83.19 120 GLY A O 1
ATOM 880 N N . GLY A 1 121 ? 15.272 5.247 -17.368 1.00 81.00 121 GLY A N 1
ATOM 881 C CA . GLY A 1 121 ? 15.446 5.400 -18.818 1.00 81.00 121 GLY A CA 1
ATOM 882 C C . GLY A 1 121 ? 15.982 6.771 -19.250 1.00 81.00 121 GLY A C 1
ATOM 883 O O . GLY A 1 121 ? 16.670 6.862 -20.262 1.00 81.00 121 GLY A O 1
ATOM 884 N N . LEU A 1 122 ? 15.732 7.834 -18.472 1.00 83.12 122 LEU A N 1
ATOM 885 C CA . LEU A 1 122 ? 16.342 9.152 -18.713 1.00 83.12 122 LEU A CA 1
ATOM 886 C C . LEU A 1 122 ? 17.841 9.175 -18.376 1.00 83.12 122 LEU A C 1
ATOM 888 O O . LEU A 1 122 ? 18.591 9.926 -18.995 1.00 83.12 122 LEU A O 1
ATOM 892 N N . VAL A 1 123 ? 18.275 8.383 -17.391 1.00 84.00 123 VAL A N 1
ATOM 893 C CA . VAL A 1 123 ? 19.682 8.319 -16.958 1.00 84.00 123 VAL A CA 1
ATOM 894 C C . VAL A 1 123 ? 20.489 7.368 -17.843 1.00 84.00 123 VAL A C 1
ATOM 896 O O . VAL A 1 123 ? 21.620 7.682 -18.208 1.00 84.00 123 VAL A O 1
ATOM 899 N N . MET A 1 124 ? 19.911 6.220 -18.205 1.00 78.25 124 MET A N 1
ATOM 900 C CA . MET A 1 124 ? 20.518 5.236 -19.099 1.00 78.25 124 MET A CA 1
ATOM 901 C C . MET A 1 124 ? 19.614 4.978 -20.308 1.00 78.25 124 MET A C 1
ATOM 903 O O . MET A 1 124 ? 18.769 4.084 -20.257 1.00 78.25 124 MET A O 1
ATOM 907 N N . PRO A 1 125 ? 19.812 5.709 -21.423 1.00 75.31 125 PRO A N 1
ATOM 908 C CA . PRO A 1 125 ? 18.982 5.546 -22.615 1.00 75.31 125 PRO A CA 1
ATOM 909 C C . PRO A 1 125 ? 19.160 4.177 -23.289 1.00 75.31 125 PRO A C 1
ATOM 911 O O . PRO A 1 125 ? 18.262 3.731 -23.988 1.00 75.31 125 PRO A O 1
ATOM 914 N N . ALA A 1 126 ? 20.287 3.493 -23.058 1.00 72.00 126 ALA A N 1
ATOM 915 C CA . ALA A 1 126 ? 20.541 2.147 -23.579 1.00 72.00 126 ALA A CA 1
ATOM 916 C C . ALA A 1 126 ? 19.646 1.064 -22.946 1.00 72.00 126 ALA A C 1
ATOM 918 O O . ALA A 1 126 ? 19.380 0.053 -23.581 1.00 72.00 126 ALA A O 1
ATOM 919 N N . GLU A 1 127 ? 19.169 1.294 -21.719 1.00 70.50 127 GLU A N 1
ATOM 920 C CA . GLU A 1 127 ? 18.285 0.389 -20.967 1.00 70.50 127 GLU A CA 1
ATOM 921 C C . GLU A 1 127 ? 16.871 0.981 -20.834 1.00 70.50 127 GLU A C 1
ATOM 923 O O . GLU A 1 127 ? 16.096 0.619 -19.940 1.00 70.50 127 GLU A O 1
ATOM 928 N N . ALA A 1 128 ? 16.539 1.954 -21.690 1.00 65.38 128 ALA A N 1
ATOM 929 C CA . ALA A 1 128 ? 15.242 2.601 -21.675 1.00 65.38 128 ALA A CA 1
ATOM 930 C C . ALA A 1 128 ? 14.148 1.583 -22.018 1.00 65.38 128 ALA A C 1
ATOM 932 O O . ALA A 1 128 ? 14.204 0.873 -23.017 1.00 65.38 128 ALA A O 1
ATOM 933 N N . LEU A 1 129 ? 13.121 1.525 -21.174 1.00 69.94 129 LEU A N 1
ATOM 934 C CA . LEU A 1 129 ? 11.997 0.618 -21.358 1.00 69.94 129 LEU A CA 1
ATOM 935 C C . LEU A 1 129 ? 11.086 1.173 -22.477 1.00 69.94 129 LEU A C 1
ATOM 937 O O . LEU A 1 129 ? 10.220 2.008 -22.217 1.00 69.94 129 LEU A O 1
ATOM 941 N N . GLU A 1 130 ? 11.302 0.741 -23.724 1.00 60.09 130 GLU A N 1
ATOM 942 C CA . GLU A 1 130 ? 10.754 1.376 -24.942 1.00 60.09 130 GLU A CA 1
ATOM 943 C C . GLU A 1 130 ? 9.222 1.280 -25.119 1.00 60.09 130 GLU A C 1
ATOM 945 O O . GLU A 1 130 ? 8.632 2.042 -25.886 1.00 60.09 130 GLU A O 1
ATOM 950 N N . ALA A 1 131 ? 8.534 0.380 -24.410 1.00 57.81 131 ALA A N 1
ATOM 951 C CA . ALA A 1 131 ? 7.083 0.218 -24.549 1.00 57.81 131 ALA A CA 1
ATOM 952 C C . ALA A 1 131 ? 6.285 1.124 -23.591 1.00 57.81 131 ALA A C 1
ATOM 954 O O . ALA A 1 131 ? 6.672 1.346 -22.448 1.00 57.81 131 ALA A O 1
ATOM 955 N N . PHE A 1 132 ? 5.104 1.598 -24.003 1.00 53.06 132 PHE A N 1
ATOM 956 C CA . PHE A 1 132 ? 4.148 2.209 -23.074 1.00 53.06 132 PHE A CA 1
ATOM 957 C C . PHE A 1 132 ? 3.701 1.147 -22.065 1.00 53.06 132 PHE A C 1
ATOM 959 O O . PHE A 1 132 ? 2.977 0.214 -22.419 1.00 53.06 132 PHE A O 1
ATOM 966 N N . HIS A 1 133 ? 4.134 1.261 -20.810 1.00 55.94 133 HIS A N 1
ATOM 967 C CA . HIS A 1 133 ? 3.694 0.351 -19.763 1.00 55.94 133 HIS A CA 1
ATOM 968 C C . HIS A 1 133 ? 2.161 0.434 -19.641 1.00 55.94 133 HIS A C 1
ATOM 970 O O . HIS A 1 133 ? 1.638 1.500 -19.297 1.00 55.94 133 HIS A O 1
ATOM 976 N N . PRO A 1 134 ? 1.401 -0.656 -19.871 1.00 56.44 134 PRO A N 1
ATOM 977 C CA . PRO A 1 134 ? -0.038 -0.638 -19.676 1.00 56.44 134 PRO A CA 1
ATOM 978 C C . PRO A 1 134 ? -0.311 -0.576 -18.171 1.00 56.44 134 PRO A C 1
ATOM 980 O O . PRO A 1 134 ? -0.489 -1.593 -17.503 1.00 56.44 134 PRO A O 1
ATOM 983 N N . MET A 1 135 ? -0.357 0.641 -17.624 1.00 54.34 135 MET A N 1
ATOM 984 C CA . MET A 1 135 ? -0.640 0.936 -16.214 1.00 54.34 135 MET A CA 1
ATOM 985 C C . MET A 1 135 ? -1.944 0.270 -15.741 1.00 54.34 135 MET A C 1
ATOM 987 O O . MET A 1 135 ? -2.076 -0.122 -14.583 1.00 54.34 135 MET A O 1
ATOM 991 N N . ALA A 1 136 ? -2.863 0.027 -16.682 1.00 50.66 136 ALA A N 1
ATOM 992 C CA . ALA A 1 136 ? -4.099 -0.720 -16.491 1.00 50.66 136 ALA A CA 1
ATOM 993 C C . ALA A 1 136 ? -3.910 -2.206 -16.103 1.00 50.66 136 ALA A C 1
ATOM 995 O O . ALA A 1 136 ? -4.78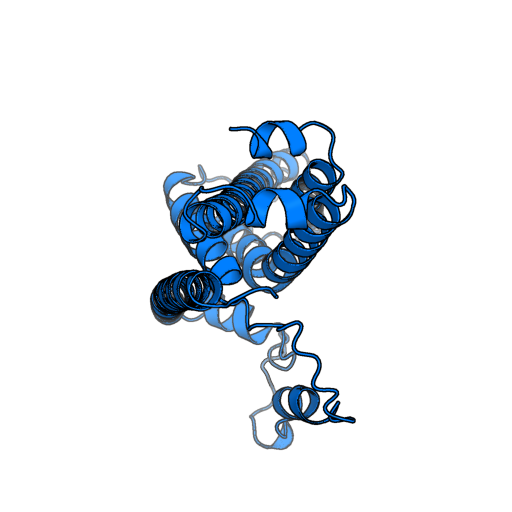6 -2.759 -15.442 1.00 50.66 136 ALA A O 1
ATOM 996 N N . ARG A 1 137 ? -2.796 -2.868 -16.469 1.00 53.59 137 ARG A N 1
ATOM 997 C CA . ARG A 1 137 ? -2.548 -4.294 -16.152 1.00 53.59 137 ARG A CA 1
ATOM 998 C C . ARG A 1 137 ? -1.844 -4.522 -14.811 1.00 53.59 137 ARG A C 1
ATOM 1000 O O . ARG A 1 137 ? -2.062 -5.562 -14.198 1.00 53.59 137 ARG A O 1
ATOM 1007 N N . SER A 1 138 ? -1.047 -3.576 -14.314 1.00 52.91 138 SER A N 1
ATOM 1008 C CA . SER A 1 138 ? -0.321 -3.727 -13.036 1.00 52.91 138 SER A CA 1
ATOM 1009 C C . SER A 1 138 ? -1.141 -3.296 -11.811 1.00 52.91 138 SER A C 1
ATOM 1011 O O . SER A 1 138 ? -1.010 -3.884 -10.734 1.00 52.91 138 SER A O 1
ATOM 1013 N N . PHE A 1 139 ? -2.040 -2.319 -11.974 1.00 51.94 139 PHE A N 1
ATOM 1014 C CA . PHE A 1 139 ? -2.965 -1.850 -10.937 1.00 51.94 139 PHE A CA 1
ATOM 1015 C C . PHE A 1 139 ? -3.832 -2.956 -10.303 1.00 51.94 139 PHE A C 1
ATOM 1017 O O . PHE A 1 139 ? -3.915 -3.007 -9.072 1.00 51.94 139 PHE A O 1
ATOM 1024 N N . PRO A 1 140 ? -4.466 -3.873 -11.065 1.00 53.81 140 PRO A N 1
ATOM 1025 C CA . PRO A 1 140 ? -5.247 -4.955 -10.469 1.00 53.81 140 PRO A CA 1
ATOM 1026 C C . PRO A 1 140 ? -4.373 -5.953 -9.696 1.00 53.81 140 PRO A C 1
ATOM 1028 O O . PRO A 1 140 ? -4.807 -6.442 -8.654 1.00 53.81 140 PRO A O 1
ATOM 1031 N N . SER A 1 141 ? -3.138 -6.215 -10.130 1.00 51.94 141 SER A N 1
ATOM 1032 C CA . SER A 1 141 ? -2.196 -7.111 -9.439 1.00 51.94 141 SER A CA 1
ATOM 1033 C C . SER A 1 141 ? -1.728 -6.528 -8.101 1.00 51.94 141 SER A C 1
ATOM 1035 O O . SER A 1 141 ? -1.735 -7.224 -7.085 1.00 51.94 141 SER A O 1
ATOM 1037 N N . LEU A 1 142 ? -1.442 -5.222 -8.058 1.00 53.44 142 LEU A N 1
ATOM 1038 C CA . LEU A 1 142 ? -1.116 -4.483 -6.832 1.00 53.44 142 LEU A CA 1
ATOM 1039 C C . LEU A 1 142 ? -2.312 -4.363 -5.882 1.00 53.44 142 LEU A C 1
ATOM 1041 O O . LEU A 1 142 ? -2.156 -4.568 -4.678 1.00 53.44 142 LEU A O 1
ATOM 1045 N N . ARG A 1 143 ? -3.520 -4.119 -6.412 1.00 51.16 143 ARG A N 1
ATOM 1046 C CA . ARG A 1 143 ? -4.763 -4.105 -5.623 1.00 51.16 143 ARG A CA 1
ATOM 1047 C C . ARG A 1 143 ? -5.017 -5.464 -4.978 1.00 51.16 143 ARG A C 1
ATOM 1049 O O . ARG A 1 143 ? -5.369 -5.527 -3.805 1.00 51.16 143 ARG A O 1
ATOM 1056 N N . LYS A 1 144 ? -4.792 -6.553 -5.723 1.00 50.44 144 LYS A N 1
ATOM 1057 C CA . LYS A 1 144 ? -4.921 -7.923 -5.216 1.00 50.44 144 LYS A CA 1
ATOM 1058 C C . LYS A 1 144 ? -3.830 -8.235 -4.161 1.00 50.44 144 LYS A C 1
ATOM 1060 O O . LYS A 1 144 ? -4.147 -8.872 -3.160 1.00 50.44 144 LYS A O 1
ATOM 1065 N N . CYS A 1 145 ? -2.580 -7.787 -4.337 1.00 52.69 145 CYS A N 1
ATOM 1066 C CA . CYS A 1 145 ? -1.488 -8.010 -3.370 1.00 52.69 145 CYS A CA 1
ATOM 1067 C C . CYS A 1 145 ? -1.646 -7.196 -2.075 1.00 52.69 145 CYS A C 1
ATOM 1069 O O . CYS A 1 145 ? -1.514 -7.772 -0.996 1.00 52.69 145 CYS A O 1
ATOM 1071 N N . GLY A 1 146 ? -2.024 -5.915 -2.170 1.00 47.59 146 GLY A N 1
ATOM 1072 C CA . GLY A 1 146 ? -2.350 -5.042 -1.030 1.00 47.59 146 GLY A CA 1
ATOM 1073 C C . GLY A 1 146 ? -3.441 -5.625 -0.132 1.00 47.59 146 GLY A C 1
ATOM 1074 O O . GLY A 1 146 ? -3.331 -5.631 1.094 1.00 47.59 146 GLY A O 1
ATOM 1075 N N . TRP A 1 147 ? -4.466 -6.208 -0.757 1.00 46.09 147 TRP A N 1
ATOM 1076 C CA . TRP A 1 147 ? -5.535 -6.912 -0.056 1.00 46.09 147 TRP A CA 1
ATOM 1077 C C . TRP A 1 147 ? -5.038 -8.142 0.712 1.00 46.09 147 TRP A C 1
ATOM 1079 O O . TRP A 1 147 ? -5.498 -8.395 1.820 1.00 46.09 147 TRP A O 1
ATOM 1089 N N . ARG A 1 148 ? -4.078 -8.890 0.150 1.00 48.88 148 ARG A N 1
ATOM 1090 C CA . ARG A 1 148 ? -3.614 -10.186 0.669 1.00 48.88 148 ARG A CA 1
ATOM 1091 C C . ARG A 1 148 ? -2.702 -10.113 1.881 1.00 48.88 148 ARG A C 1
ATOM 1093 O O . ARG A 1 148 ? -2.822 -10.965 2.747 1.00 48.88 148 ARG A O 1
ATOM 1100 N N . ALA A 1 149 ? -1.818 -9.130 1.999 1.00 52.88 149 ALA A N 1
ATOM 1101 C CA . ALA A 1 149 ? -0.978 -9.070 3.199 1.00 52.88 149 ALA A CA 1
ATOM 1102 C C . ALA A 1 149 ? -1.587 -8.243 4.349 1.00 52.88 149 ALA A C 1
ATOM 1104 O O . ALA A 1 149 ? -1.141 -8.346 5.490 1.00 52.88 149 ALA A O 1
ATOM 1105 N N . CYS A 1 150 ? -2.736 -7.593 4.110 1.00 51.34 150 CYS A N 1
ATOM 1106 C CA . CYS A 1 150 ? -3.708 -7.320 5.177 1.00 51.34 150 CYS A CA 1
ATOM 1107 C C . CYS A 1 150 ? -4.430 -8.595 5.656 1.00 51.34 150 CYS A C 1
ATOM 1109 O O . CYS A 1 150 ? -4.789 -8.696 6.828 1.00 51.3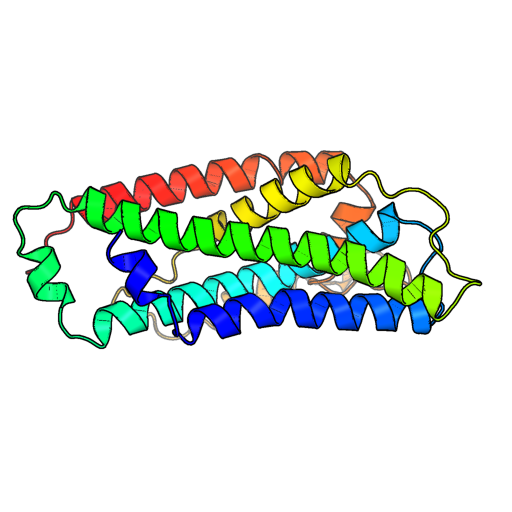4 150 CYS A O 1
ATOM 1111 N N . SER A 1 151 ? -4.618 -9.564 4.759 1.00 40.25 151 SER A N 1
ATOM 1112 C CA . SER A 1 151 ? -5.375 -10.802 4.967 1.00 40.25 151 SER A CA 1
ATOM 1113 C C . SER A 1 151 ? -4.543 -11.902 5.662 1.00 40.25 151 SER A C 1
ATOM 1115 O O . SER A 1 151 ? -5.058 -12.645 6.496 1.00 40.25 151 SER A O 1
ATOM 1117 N N . SER A 1 152 ? -3.231 -11.961 5.397 1.00 42.09 152 SER A N 1
ATOM 1118 C CA . SER A 1 152 ? -2.280 -12.915 5.990 1.00 42.09 152 SER A CA 1
ATOM 1119 C C . SER A 1 152 ? -1.822 -12.539 7.399 1.00 42.09 152 SER A C 1
ATOM 1121 O O . SER A 1 152 ? -0.837 -13.091 7.900 1.00 42.09 152 SER A O 1
ATOM 1123 N N . ARG A 1 153 ? -2.518 -11.605 8.051 1.00 44.75 153 ARG A N 1
ATOM 1124 C CA . ARG A 1 153 ? -2.307 -11.260 9.452 1.00 44.75 153 ARG A CA 1
ATOM 1125 C C . ARG A 1 153 ? -2.757 -12.448 10.304 1.00 44.75 153 ARG A C 1
ATOM 1127 O O . ARG A 1 153 ? -3.845 -12.462 10.870 1.00 44.75 153 ARG A O 1
ATOM 1134 N N . ARG A 1 154 ? -1.901 -13.471 10.398 1.00 37.47 154 ARG A N 1
ATOM 1135 C CA . ARG A 1 154 ? -1.923 -14.422 11.508 1.00 37.47 154 ARG A CA 1
ATOM 1136 C C . ARG A 1 154 ? -1.674 -13.609 12.766 1.00 37.47 154 ARG A C 1
ATOM 1138 O O . ARG A 1 154 ? -0.539 -13.295 13.091 1.00 37.47 154 ARG A O 1
ATOM 1145 N N . PHE A 1 155 ? -2.772 -13.193 13.378 1.00 36.28 155 PHE A N 1
ATOM 1146 C CA . PHE A 1 155 ? -3.027 -13.249 14.806 1.00 36.28 155 PHE A CA 1
ATOM 1147 C C . PHE A 1 155 ? -1.761 -13.417 15.671 1.00 36.28 155 PHE A C 1
ATOM 1149 O O . PHE A 1 155 ? -1.509 -14.476 16.238 1.00 36.28 155 PHE A O 1
ATOM 1156 N N . SER A 1 156 ? -0.975 -12.352 15.824 1.00 32.34 156 SER A N 1
ATOM 1157 C CA . SER A 1 156 ? -0.301 -12.094 17.092 1.00 32.34 156 SER A CA 1
ATOM 1158 C C . SER A 1 156 ? -1.367 -11.546 18.041 1.00 32.34 156 SER A C 1
ATOM 1160 O O . SER A 1 156 ? -1.528 -10.343 18.217 1.00 32.34 156 SER A O 1
ATOM 1162 N N . SER A 1 157 ? -2.171 -12.467 18.574 1.00 26.75 157 SER A N 1
ATOM 1163 C CA . SER A 1 157 ? -3.048 -12.224 19.717 1.00 26.75 157 SER A CA 1
ATOM 1164 C C . SER A 1 157 ? -2.231 -11.625 20.861 1.00 26.75 157 SER A C 1
ATOM 1166 O O . SER A 1 157 ? -1.245 -12.253 21.259 1.00 26.75 157 SER A O 1
ATOM 1168 N N . PRO A 1 158 ? -2.635 -10.504 21.474 1.00 38.62 158 PRO A N 1
ATOM 1169 C CA . PRO A 1 158 ? -2.268 -10.226 22.848 1.00 38.62 158 PRO A CA 1
ATOM 1170 C C . PRO A 1 158 ? -3.198 -11.060 23.740 1.00 38.62 158 PRO A C 1
ATOM 1172 O O . PRO A 1 158 ? -4.127 -10.557 24.361 1.00 38.62 158 PRO A O 1
ATOM 1175 N N . SER A 1 159 ? -2.993 -12.374 23.757 1.00 32.56 159 SER A N 1
ATOM 1176 C CA . SER A 1 159 ? -3.503 -13.224 24.832 1.00 32.56 159 SER A CA 1
ATOM 1177 C C . SER A 1 159 ? -2.397 -13.325 25.880 1.00 32.56 159 SER A C 1
ATOM 1179 O O . SER A 1 159 ? -1.273 -13.676 25.509 1.00 32.56 159 SER A O 1
ATOM 1181 N N . PRO A 1 160 ? -2.677 -13.061 27.168 1.00 35.19 160 PRO A N 1
ATOM 1182 C CA . PRO A 1 160 ? -1.749 -13.323 28.258 1.00 35.19 160 PRO A CA 1
ATOM 1183 C C . PRO A 1 160 ? -1.717 -14.835 28.504 1.00 35.19 160 PRO A C 1
ATOM 1185 O O . PRO A 1 160 ? -2.245 -15.359 29.474 1.00 35.19 160 PRO A O 1
ATOM 1188 N N . CYS A 1 161 ? -1.137 -15.568 27.565 1.00 30.34 161 CYS A N 1
ATOM 1189 C CA . CYS A 1 161 ? -0.676 -16.925 27.778 1.00 30.34 161 CYS A CA 1
ATOM 1190 C C . CYS A 1 161 ? 0.774 -16.921 27.329 1.00 30.34 161 CYS A C 1
ATOM 1192 O O . CYS A 1 161 ? 1.086 -17.087 26.149 1.00 30.34 161 CYS A O 1
ATOM 1194 N N . ALA A 1 162 ? 1.647 -16.651 28.295 1.00 33.62 162 ALA A N 1
ATOM 1195 C CA . ALA A 1 162 ? 3.053 -16.968 28.212 1.00 33.62 162 ALA A CA 1
ATOM 1196 C C . ALA A 1 162 ? 3.179 -18.468 27.907 1.00 33.62 162 ALA A C 1
ATOM 1198 O O . ALA A 1 162 ? 3.151 -19.301 28.806 1.00 33.62 162 ALA A O 1
ATOM 1199 N N . PHE A 1 163 ? 3.273 -18.820 26.626 1.00 27.08 163 PHE A N 1
ATOM 1200 C CA . PHE A 1 163 ? 3.839 -20.099 26.233 1.00 27.08 163 PHE A CA 1
ATOM 1201 C C . PHE A 1 163 ? 5.356 -19.960 26.377 1.00 27.08 163 PHE A C 1
ATOM 1203 O O . PHE A 1 163 ? 5.959 -19.161 25.651 1.00 27.08 163 PHE A O 1
ATOM 1210 N N . PRO A 1 164 ? 5.989 -20.680 27.318 1.00 35.22 164 PRO A N 1
ATOM 1211 C CA . PRO A 1 164 ? 7.429 -20.654 27.441 1.00 35.22 164 PRO A CA 1
ATOM 1212 C C . PRO A 1 164 ? 8.009 -21.306 26.184 1.00 35.22 164 PRO A C 1
ATOM 1214 O O . PRO A 1 164 ? 7.601 -22.391 25.784 1.00 35.22 164 PRO A O 1
ATOM 1217 N N . ALA A 1 165 ? 8.933 -20.594 25.545 1.00 37.88 165 ALA A N 1
ATOM 1218 C CA . ALA A 1 165 ? 9.941 -21.117 24.631 1.00 37.88 165 ALA A CA 1
ATOM 1219 C C . ALA A 1 165 ? 9.496 -22.206 23.626 1.00 37.88 165 ALA A C 1
ATOM 1221 O O . ALA A 1 165 ? 9.581 -23.404 23.879 1.00 37.88 165 ALA A O 1
ATOM 1222 N N . SER A 1 166 ? 9.225 -21.804 22.382 1.00 29.95 166 SER A N 1
ATOM 1223 C CA . SER A 1 166 ? 9.637 -22.644 21.248 1.00 29.95 166 SER A CA 1
ATOM 1224 C C . SER A 1 166 ? 10.094 -21.808 20.042 1.00 29.95 166 SER A C 1
ATOM 1226 O O . SER A 1 166 ? 9.394 -21.705 19.036 1.00 29.95 166 SER A O 1
ATOM 1228 N N . PRO A 1 167 ? 11.332 -21.271 20.060 1.00 36.88 167 PRO A N 1
ATOM 1229 C CA . PRO A 1 167 ? 11.973 -20.750 18.846 1.00 36.88 167 PRO A CA 1
ATOM 1230 C C . PRO A 1 167 ? 12.262 -21.853 17.799 1.00 36.88 167 PRO A C 1
ATOM 1232 O O . PRO A 1 167 ? 12.780 -21.577 16.718 1.00 36.88 167 PRO A O 1
ATOM 1235 N N . CYS A 1 168 ? 11.896 -23.108 18.080 1.00 31.92 168 CYS A N 1
ATOM 1236 C CA . CYS A 1 168 ? 12.114 -24.250 17.201 1.00 31.92 168 CYS A CA 1
ATOM 1237 C C . CYS A 1 168 ? 11.030 -24.475 16.135 1.00 31.92 168 CYS A C 1
ATOM 1239 O O . CYS A 1 168 ? 11.280 -25.258 15.239 1.00 31.92 168 CYS A O 1
ATOM 1241 N N . ARG A 1 169 ? 9.849 -23.842 16.118 1.00 35.81 169 ARG A N 1
ATOM 1242 C CA . ARG A 1 169 ? 8.834 -24.244 15.107 1.00 35.81 169 ARG A CA 1
ATOM 1243 C C . ARG A 1 169 ? 8.885 -23.466 13.782 1.00 35.81 169 ARG A C 1
ATOM 1245 O O . ARG A 1 169 ? 8.479 -24.004 12.758 1.00 35.81 169 ARG A O 1
ATOM 1252 N N . SER A 1 170 ? 9.466 -22.264 13.750 1.00 37.50 170 SER A N 1
ATOM 1253 C CA . SER A 1 170 ? 9.705 -21.514 12.499 1.00 37.50 170 SER A CA 1
ATOM 1254 C C . SER A 1 170 ? 11.063 -21.821 11.855 1.00 37.50 170 SER A C 1
ATOM 1256 O O . SER A 1 170 ? 11.209 -21.686 10.642 1.00 37.50 170 SER A O 1
ATOM 1258 N N . ARG A 1 171 ? 12.042 -22.306 12.633 1.00 29.69 171 ARG A N 1
ATOM 1259 C CA . ARG A 1 171 ? 13.366 -22.698 12.121 1.00 29.69 171 ARG A CA 1
ATOM 1260 C C . ARG A 1 171 ? 13.337 -24.004 11.315 1.00 29.69 171 ARG A C 1
ATOM 1262 O O . ARG A 1 171 ? 14.125 -24.151 10.392 1.00 29.69 171 ARG A O 1
ATOM 1269 N N . TRP A 1 172 ? 12.397 -24.911 11.591 1.00 27.95 172 TRP A N 1
ATOM 1270 C CA . TRP A 1 172 ? 12.307 -26.207 10.898 1.00 27.95 172 TRP A CA 1
ATOM 1271 C C . TRP A 1 172 ? 11.494 -26.189 9.596 1.00 27.95 172 TRP A C 1
ATOM 1273 O O . TRP A 1 172 ? 11.669 -27.078 8.772 1.00 27.95 172 TRP A O 1
ATOM 1283 N N . ALA A 1 173 ? 10.686 -25.155 9.339 1.00 39.69 173 ALA A N 1
ATOM 1284 C CA . ALA A 1 173 ? 10.105 -24.945 8.006 1.00 39.69 173 ALA A CA 1
ATOM 1285 C C . ALA A 1 173 ? 11.126 -24.357 7.009 1.00 39.69 173 ALA A C 1
ATOM 1287 O O . ALA A 1 173 ? 10.966 -24.490 5.800 1.00 39.69 173 ALA A O 1
ATOM 1288 N N . LEU A 1 174 ? 12.193 -23.733 7.521 1.00 41.72 174 LEU A N 1
ATOM 1289 C CA . LEU A 1 174 ? 13.320 -23.203 6.746 1.00 41.72 174 LEU A CA 1
ATOM 1290 C C . LEU A 1 174 ? 14.498 -24.189 6.641 1.00 41.72 174 LEU A C 1
ATOM 1292 O O . LEU A 1 174 ? 15.429 -23.930 5.888 1.00 41.72 174 LEU A O 1
ATOM 1296 N N . ALA A 1 175 ? 14.450 -25.307 7.372 1.00 35.00 175 ALA A N 1
ATOM 1297 C CA . ALA A 1 175 ? 15.491 -26.333 7.432 1.00 35.00 175 ALA A CA 1
ATOM 1298 C C . ALA A 1 175 ? 14.932 -27.732 7.121 1.00 35.00 175 ALA A C 1
ATOM 1300 O O . ALA A 1 175 ? 15.331 -28.725 7.730 1.00 35.00 175 ALA A O 1
ATOM 1301 N N . ALA A 1 176 ? 13.999 -27.827 6.168 1.00 40.06 176 ALA A N 1
ATOM 1302 C CA . ALA A 1 176 ? 13.794 -29.105 5.500 1.00 40.06 176 ALA A CA 1
ATOM 1303 C C . ALA A 1 176 ? 15.136 -29.514 4.856 1.00 40.06 176 ALA A C 1
ATOM 1305 O O . ALA A 1 176 ? 15.805 -28.657 4.272 1.00 40.06 176 ALA A O 1
ATOM 1306 N N . PRO A 1 177 ? 15.571 -30.777 4.984 1.00 41.25 177 PRO A N 1
ATOM 1307 C CA . PRO A 1 177 ? 16.874 -31.208 4.505 1.00 41.25 177 PRO A CA 1
ATOM 1308 C C . PRO A 1 177 ? 17.003 -30.982 2.994 1.00 41.25 177 PRO A C 1
ATOM 1310 O O . PRO A 1 177 ? 16.457 -31.723 2.178 1.00 41.25 177 PRO A O 1
ATOM 1313 N N . SER A 1 178 ? 17.782 -29.966 2.631 1.00 42.28 178 SER A N 1
ATOM 1314 C CA . SER A 1 178 ? 18.132 -29.585 1.261 1.00 42.28 178 SER A CA 1
ATOM 1315 C C . SER A 1 178 ? 18.973 -30.636 0.522 1.00 42.28 178 SER A C 1
ATOM 1317 O O . SER A 1 178 ? 19.272 -30.453 -0.652 1.00 42.28 178 SER A O 1
ATOM 1319 N N . TRP A 1 179 ? 19.333 -31.756 1.161 1.00 44.78 179 TRP A N 1
ATOM 1320 C CA . TRP A 1 179 ? 20.186 -32.793 0.570 1.00 44.78 179 TRP A CA 1
ATOM 1321 C C . TRP A 1 179 ? 19.448 -33.791 -0.335 1.00 44.78 179 TRP A C 1
ATOM 1323 O O . TRP A 1 179 ? 20.099 -34.541 -1.055 1.00 44.78 179 TRP A O 1
ATOM 1333 N N . ARG A 1 180 ? 18.105 -33.821 -0.320 1.00 40.12 180 ARG A N 1
ATOM 1334 C CA . ARG A 1 180 ? 17.295 -34.721 -1.172 1.00 40.12 180 ARG A CA 1
ATOM 1335 C C . ARG A 1 180 ? 16.677 -34.023 -2.394 1.00 40.12 180 ARG A C 1
ATOM 1337 O O . ARG A 1 180 ? 15.957 -34.653 -3.160 1.00 40.12 180 ARG A O 1
ATOM 1344 N N . SER A 1 181 ? 16.959 -32.737 -2.588 1.00 42.59 181 SER A N 1
ATOM 1345 C CA . SER A 1 181 ? 16.592 -32.020 -3.815 1.00 42.59 181 SER A CA 1
ATOM 1346 C C . SER A 1 181 ? 17.790 -32.002 -4.770 1.00 42.59 181 SER A C 1
ATOM 1348 O O . SER A 1 181 ? 18.918 -31.883 -4.287 1.00 42.59 181 SER A O 1
ATOM 1350 N N . PRO A 1 182 ? 17.591 -32.118 -6.099 1.00 42.03 182 PRO A N 1
ATOM 1351 C CA . PRO A 1 182 ? 18.667 -31.875 -7.058 1.00 42.03 182 PRO A CA 1
ATOM 1352 C C . PRO A 1 182 ? 19.314 -30.511 -6.764 1.00 42.03 182 PRO A C 1
ATOM 1354 O O . PRO A 1 182 ? 18.608 -29.610 -6.289 1.00 42.03 182 PRO A O 1
ATOM 1357 N N . PRO A 1 183 ? 20.634 -30.346 -6.994 1.00 49.03 183 PRO A N 1
ATOM 1358 C CA . PRO A 1 183 ? 21.301 -29.077 -6.741 1.00 49.03 183 PRO A CA 1
ATOM 1359 C C . PRO A 1 183 ? 20.501 -27.967 -7.428 1.00 49.03 183 PRO A C 1
ATOM 1361 O O . PRO A 1 183 ? 20.134 -28.126 -8.599 1.00 49.03 183 PRO A O 1
ATOM 1364 N N . PRO A 1 184 ? 20.159 -26.884 -6.706 1.00 45.88 184 PRO A N 1
ATOM 1365 C CA . PRO A 1 184 ? 19.357 -25.824 -7.284 1.00 45.88 184 PRO A CA 1
ATOM 1366 C C . PRO A 1 184 ? 20.061 -25.316 -8.548 1.00 45.88 184 PRO A C 1
ATOM 1368 O O . PRO A 1 184 ? 21.297 -25.245 -8.562 1.00 45.88 184 PRO A O 1
ATOM 1371 N N . PRO A 1 185 ? 19.317 -24.940 -9.608 1.00 44.22 185 PRO A N 1
ATOM 1372 C CA . PRO A 1 185 ? 19.917 -24.190 -10.699 1.00 44.22 185 PRO A CA 1
ATOM 1373 C C . PRO A 1 185 ? 20.695 -23.023 -10.088 1.00 44.22 185 PRO A C 1
ATOM 1375 O O . PRO A 1 185 ? 20.258 -22.436 -9.094 1.00 44.22 185 PRO A O 1
ATOM 1378 N N . ARG A 1 186 ? 21.858 -22.711 -10.670 1.00 50.12 186 ARG A N 1
ATOM 1379 C CA . ARG A 1 186 ? 22.887 -21.786 -10.146 1.00 50.12 186 ARG A CA 1
ATOM 1380 C C . ARG A 1 186 ? 22.360 -20.391 -9.738 1.00 50.12 186 ARG A C 1
ATOM 1382 O O . ARG A 1 186 ? 23.069 -19.633 -9.089 1.00 50.12 186 ARG A O 1
ATOM 1389 N N . ASN A 1 187 ? 21.102 -20.091 -10.054 1.00 50.50 187 ASN A N 1
ATOM 1390 C CA . ASN A 1 187 ? 20.393 -18.833 -9.860 1.00 50.50 187 ASN A CA 1
ATOM 1391 C C . ASN A 1 187 ? 19.471 -18.848 -8.615 1.00 50.50 187 ASN A C 1
ATOM 1393 O O . ASN A 1 187 ? 18.284 -18.544 -8.706 1.00 50.50 187 ASN A O 1
ATOM 1397 N N . GLY A 1 188 ? 19.995 -19.200 -7.435 1.00 48.12 188 GLY A N 1
ATOM 1398 C CA . GLY A 1 188 ? 19.395 -18.781 -6.152 1.00 48.12 188 GLY A CA 1
ATOM 1399 C C . GLY A 1 188 ? 18.164 -19.541 -5.629 1.00 48.12 188 GLY A C 1
ATOM 1400 O O . GLY A 1 188 ? 17.593 -19.130 -4.620 1.00 48.12 188 GLY A O 1
ATOM 1401 N N . ALA A 1 189 ? 17.777 -20.674 -6.225 1.00 50.06 189 ALA A N 1
ATOM 1402 C CA . ALA A 1 189 ? 16.605 -21.459 -5.796 1.00 50.06 189 ALA A CA 1
ATOM 1403 C C . ALA A 1 189 ? 16.733 -22.139 -4.406 1.00 50.06 189 ALA A C 1
ATOM 1405 O O . ALA A 1 189 ? 15.784 -22.757 -3.935 1.00 50.06 189 ALA A O 1
ATOM 1406 N N . GLY A 1 190 ? 17.883 -22.021 -3.731 1.00 53.75 190 GLY A N 1
ATOM 1407 C CA . GLY A 1 190 ? 18.110 -22.553 -2.378 1.00 53.75 190 GLY A CA 1
ATOM 1408 C C . GLY A 1 190 ? 17.725 -21.606 -1.235 1.00 53.75 190 GLY A C 1
ATOM 1409 O O . GLY A 1 190 ? 17.830 -21.981 -0.070 1.00 53.75 190 GLY A O 1
ATOM 1410 N N . LEU A 1 191 ? 17.304 -20.376 -1.538 1.00 57.31 191 LEU A N 1
ATOM 1411 C CA . LEU A 1 191 ? 16.947 -19.385 -0.527 1.00 57.31 191 LEU A CA 1
ATOM 1412 C C . LEU A 1 191 ? 15.431 -19.389 -0.330 1.00 57.31 191 LEU A C 1
ATOM 1414 O O . LEU A 1 191 ? 14.672 -18.991 -1.213 1.00 57.31 191 LEU A O 1
ATOM 1418 N N . SER A 1 192 ? 14.980 -19.815 0.849 1.00 56.44 192 SER A N 1
ATOM 1419 C CA . SER A 1 192 ? 13.557 -20.002 1.160 1.00 56.44 192 SER A CA 1
ATOM 1420 C C . SER A 1 192 ? 12.704 -18.739 0.979 1.00 56.44 192 SER A C 1
ATOM 1422 O O . SER A 1 192 ? 11.495 -18.843 0.792 1.00 56.44 192 SER A O 1
ATOM 1424 N N . TRP A 1 193 ? 13.317 -17.548 1.001 1.00 59.78 193 TRP A N 1
ATOM 1425 C CA . TRP A 1 193 ? 12.624 -16.281 0.737 1.00 59.78 193 TRP A CA 1
ATOM 1426 C C . TRP A 1 193 ? 12.530 -15.922 -0.759 1.00 59.78 193 TRP A C 1
ATOM 1428 O O . TRP A 1 193 ? 11.664 -15.132 -1.126 1.00 59.78 193 TRP A O 1
ATOM 1438 N N . LEU A 1 194 ? 13.395 -16.477 -1.621 1.00 63.97 194 LEU A N 1
ATOM 1439 C CA . LEU A 1 194 ? 13.360 -16.279 -3.080 1.00 63.97 194 LEU A CA 1
ATOM 1440 C C . LEU A 1 194 ? 12.405 -17.254 -3.776 1.00 63.97 194 LEU A C 1
ATOM 1442 O O . LEU A 1 194 ? 11.930 -16.955 -4.867 1.00 63.97 194 LEU A O 1
ATOM 1446 N N . MET A 1 195 ? 12.075 -18.383 -3.140 1.00 66.56 195 MET A N 1
ATOM 1447 C CA . MET A 1 195 ? 11.116 -19.365 -3.665 1.00 66.56 195 MET A CA 1
ATOM 1448 C C . MET A 1 195 ? 9.793 -18.737 -4.138 1.00 66.56 195 MET A C 1
ATOM 1450 O O . MET A 1 195 ? 9.401 -18.993 -5.273 1.00 66.56 195 MET A O 1
ATOM 1454 N N . PRO A 1 196 ? 9.120 -17.869 -3.360 1.00 65.56 196 PRO A N 1
ATOM 1455 C CA . PRO A 1 196 ? 7.879 -17.246 -3.812 1.00 65.56 196 PRO A CA 1
ATOM 1456 C C . PRO A 1 196 ? 8.061 -16.332 -5.029 1.00 65.56 196 PRO A C 1
ATOM 1458 O O . PRO A 1 196 ? 7.201 -16.309 -5.904 1.00 65.56 196 PRO A O 1
ATOM 1461 N N . VAL A 1 197 ? 9.190 -15.619 -5.109 1.00 66.44 197 VAL A N 1
ATOM 1462 C CA . VAL A 1 197 ? 9.530 -14.760 -6.254 1.00 66.44 197 VAL A CA 1
ATOM 1463 C C . VAL A 1 197 ? 9.728 -15.607 -7.511 1.00 66.44 197 VAL A C 1
ATOM 1465 O O . VAL A 1 197 ? 9.189 -15.273 -8.563 1.00 66.44 197 VAL A O 1
ATOM 1468 N N . ASN A 1 198 ? 10.434 -16.734 -7.390 1.00 68.62 198 ASN A N 1
ATOM 1469 C CA . ASN A 1 198 ? 10.643 -17.659 -8.501 1.00 68.62 198 ASN A CA 1
ATOM 1470 C C . ASN A 1 198 ? 9.341 -18.326 -8.954 1.00 68.62 198 ASN A C 1
ATOM 1472 O O . ASN A 1 198 ? 9.098 -18.383 -10.153 1.00 68.62 198 ASN A O 1
ATOM 1476 N N . VAL A 1 199 ? 8.484 -18.765 -8.025 1.00 66.81 199 VAL A N 1
ATOM 1477 C CA . VAL A 1 199 ? 7.182 -19.377 -8.354 1.00 66.81 199 VAL A CA 1
ATOM 1478 C C . VAL A 1 199 ? 6.272 -18.384 -9.085 1.00 66.81 199 VAL A C 1
ATOM 1480 O O . VAL A 1 199 ? 5.612 -18.750 -10.054 1.00 66.81 199 VAL A O 1
ATOM 1483 N N . LEU A 1 200 ? 6.270 -17.111 -8.676 1.00 63.34 200 LEU A N 1
ATOM 1484 C CA . LEU A 1 200 ? 5.540 -16.048 -9.376 1.00 63.34 200 LEU A CA 1
ATOM 1485 C C . LEU A 1 200 ? 6.085 -15.740 -10.767 1.00 63.34 200 LEU A C 1
ATOM 1487 O O . LEU A 1 200 ? 5.318 -15.337 -11.637 1.00 63.34 200 LEU A O 1
ATOM 1491 N N . ALA A 1 201 ? 7.393 -15.895 -10.964 1.00 62.53 201 ALA A N 1
ATOM 1492 C CA . ALA A 1 201 ? 8.029 -15.679 -12.253 1.00 62.53 201 ALA A CA 1
ATOM 1493 C C . ALA A 1 201 ? 7.822 -16.860 -13.217 1.00 62.53 201 ALA A C 1
ATOM 1495 O O . ALA A 1 201 ? 7.794 -16.645 -14.425 1.00 62.53 201 ALA A O 1
ATOM 1496 N N . SER A 1 202 ? 7.683 -18.090 -12.707 1.00 66.12 202 SER A N 1
ATOM 1497 C CA . SER A 1 202 ? 7.583 -19.300 -13.531 1.00 66.12 202 SER A CA 1
ATOM 1498 C C . SER A 1 202 ? 6.151 -19.760 -13.820 1.00 66.12 202 SER A C 1
ATOM 1500 O O . SER A 1 202 ? 5.923 -20.369 -14.860 1.00 66.12 202 SER A O 1
ATOM 1502 N N . GLU A 1 203 ? 5.187 -19.516 -12.922 1.00 71.00 203 GLU A N 1
ATOM 1503 C CA . GLU A 1 203 ? 3.855 -20.149 -12.964 1.00 71.00 203 GLU A CA 1
ATOM 1504 C C . GLU A 1 203 ? 2.716 -19.140 -12.670 1.00 71.00 203 GLU A C 1
ATOM 1506 O O . GLU A 1 203 ? 2.220 -19.060 -11.537 1.00 71.00 203 GLU A O 1
ATOM 1511 N N . PRO A 1 204 ? 2.249 -18.369 -13.674 1.00 64.81 204 PRO A N 1
ATOM 1512 C CA . PRO A 1 204 ? 1.250 -17.312 -13.476 1.00 64.81 204 PRO A CA 1
ATOM 1513 C C . PRO A 1 204 ? -0.112 -17.830 -12.971 1.00 64.81 204 PRO A C 1
ATOM 1515 O O . PRO A 1 204 ? -0.748 -17.168 -12.150 1.00 64.81 204 PRO A O 1
ATOM 1518 N N . ASP A 1 205 ? -0.532 -19.039 -13.354 1.00 70.44 205 ASP A N 1
ATOM 1519 C CA . ASP A 1 205 ? -1.810 -19.626 -12.907 1.00 70.44 205 ASP A CA 1
ATOM 1520 C C . ASP A 1 205 ? -1.826 -19.932 -11.398 1.00 70.44 205 ASP A C 1
ATOM 1522 O O . ASP A 1 205 ? -2.839 -19.781 -10.700 1.00 70.44 205 ASP A O 1
ATOM 1526 N N . ARG A 1 206 ? -0.670 -20.325 -10.847 1.00 67.25 206 ARG A N 1
ATOM 1527 C CA . ARG A 1 206 ? -0.517 -20.552 -9.402 1.00 67.25 206 ARG A CA 1
ATOM 1528 C C . ARG A 1 206 ? -0.508 -19.249 -8.626 1.00 67.25 206 ARG A C 1
ATOM 1530 O O . ARG A 1 206 ? -0.995 -19.202 -7.494 1.00 67.25 206 ARG A O 1
ATOM 1537 N N . ALA A 1 207 ? 0.001 -18.182 -9.238 1.00 63.22 207 ALA A N 1
ATOM 1538 C CA . ALA A 1 207 ? -0.128 -16.856 -8.672 1.00 63.22 207 ALA A CA 1
ATOM 1539 C C . ALA A 1 207 ? -1.613 -16.516 -8.515 1.00 63.22 207 ALA A C 1
ATOM 1541 O O . ALA A 1 207 ? -2.060 -16.320 -7.390 1.00 63.22 207 ALA A O 1
ATOM 1542 N N . GLU A 1 208 ? -2.405 -16.541 -9.589 1.00 66.06 208 GLU A N 1
ATOM 1543 C CA . GLU A 1 208 ? -3.821 -16.139 -9.568 1.00 66.06 208 GLU A CA 1
ATOM 1544 C C . GLU A 1 208 ? -4.693 -16.891 -8.550 1.00 66.06 208 GLU A C 1
ATOM 1546 O O . GLU A 1 208 ? -5.588 -16.303 -7.929 1.00 66.06 208 GLU A O 1
ATOM 1551 N N . THR A 1 209 ? -4.397 -18.166 -8.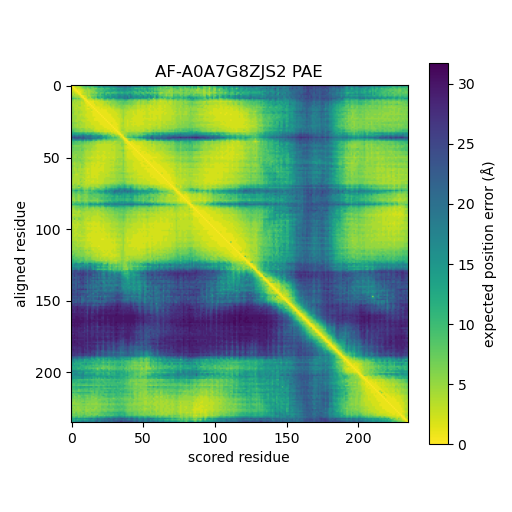319 1.00 70.25 209 THR A N 1
ATOM 1552 C CA . THR A 1 209 ? -5.069 -18.988 -7.306 1.00 70.25 209 THR A CA 1
ATOM 1553 C C . THR A 1 209 ? -4.608 -18.651 -5.884 1.00 70.25 209 THR A C 1
ATOM 1555 O O . THR A 1 209 ? -5.450 -18.465 -5.003 1.00 70.25 209 THR A O 1
ATOM 1558 N N . ALA A 1 210 ? -3.305 -18.458 -5.647 1.00 66.38 210 ALA A N 1
ATOM 1559 C CA . ALA A 1 210 ? -2.758 -18.078 -4.337 1.00 66.38 210 ALA A CA 1
ATOM 1560 C C . ALA A 1 210 ? -3.249 -16.695 -3.858 1.00 66.38 210 ALA A C 1
ATOM 1562 O O . ALA A 1 210 ? -3.822 -16.562 -2.776 1.00 66.38 210 ALA A O 1
ATOM 1563 N N . ILE A 1 211 ? -3.082 -15.667 -4.693 1.00 64.88 211 ILE A N 1
ATOM 1564 C CA . ILE A 1 211 ? -4.242 -15.064 -5.334 1.00 64.88 211 ILE A CA 1
ATOM 1565 C C . ILE A 1 211 ? -5.586 -14.992 -4.571 1.00 64.88 211 ILE A C 1
ATOM 1567 O O . ILE A 1 211 ? -5.752 -14.428 -3.481 1.00 64.88 211 ILE A O 1
ATOM 1571 N N . ALA A 1 212 ? -6.589 -15.568 -5.222 1.00 72.31 212 ALA A N 1
ATOM 1572 C CA . ALA A 1 212 ? -7.958 -15.675 -4.749 1.00 72.31 212 ALA A CA 1
ATOM 1573 C C . ALA A 1 212 ? -8.060 -16.267 -3.332 1.00 72.31 212 ALA A C 1
ATOM 1575 O O . ALA A 1 212 ? -8.774 -15.713 -2.495 1.00 72.31 212 ALA A O 1
ATOM 1576 N N . ILE A 1 213 ? -7.307 -17.331 -3.036 1.00 73.88 213 ILE A N 1
ATOM 1577 C CA . ILE A 1 213 ? -7.375 -18.045 -1.753 1.00 73.88 213 ILE A CA 1
ATOM 1578 C C . ILE A 1 213 ? -6.956 -17.136 -0.596 1.00 73.88 213 ILE A C 1
ATOM 1580 O O . ILE A 1 213 ? -7.670 -17.039 0.401 1.00 73.88 213 ILE A O 1
ATOM 1584 N N . GLY A 1 214 ? -5.843 -16.412 -0.734 1.00 70.00 214 GLY A N 1
ATOM 1585 C CA . GLY A 1 214 ? -5.398 -15.469 0.289 1.00 70.00 214 GLY A CA 1
ATOM 1586 C C . GLY A 1 214 ? -6.392 -14.322 0.484 1.00 70.00 214 GLY A C 1
ATOM 1587 O O . GLY A 1 214 ? -6.680 -13.940 1.618 1.00 70.00 214 GLY A O 1
ATOM 1588 N N . GLY A 1 215 ? -6.963 -13.793 -0.603 1.00 69.31 215 GLY A N 1
ATOM 1589 C CA . GLY A 1 215 ? -7.955 -12.713 -0.534 1.00 69.31 215 GLY A CA 1
ATOM 1590 C C . GLY A 1 215 ? -9.223 -13.127 0.218 1.00 69.31 215 GLY A C 1
ATOM 1591 O O . GLY A 1 215 ? -9.635 -12.445 1.154 1.00 69.31 215 GLY A O 1
ATOM 1592 N N . MET A 1 216 ? -9.794 -14.279 -0.143 1.00 76.81 216 MET A N 1
ATOM 1593 C CA . MET A 1 216 ? -10.961 -14.840 0.545 1.00 76.81 216 MET A CA 1
ATOM 1594 C C . MET A 1 216 ? -10.641 -15.180 2.002 1.00 76.81 216 MET A C 1
ATOM 1596 O O . MET A 1 216 ? -11.385 -14.797 2.903 1.00 76.81 216 MET A O 1
ATOM 1600 N N . GLY A 1 217 ? -9.504 -15.837 2.246 1.00 77.62 217 GLY A N 1
ATOM 1601 C CA . GLY A 1 217 ? -9.104 -16.287 3.575 1.00 77.62 217 GLY A CA 1
ATOM 1602 C C . GLY A 1 217 ? -9.032 -15.155 4.595 1.00 77.62 217 GLY A C 1
ATOM 1603 O O . GLY A 1 217 ? -9.557 -15.294 5.698 1.00 77.62 217 GLY A O 1
ATOM 1604 N N . GLY A 1 218 ? -8.450 -14.007 4.241 1.00 78.31 218 GLY A N 1
ATOM 1605 C CA . GLY A 1 218 ? -8.387 -12.913 5.210 1.00 78.31 218 GLY A CA 1
ATOM 1606 C C . GLY A 1 218 ? -9.599 -11.985 5.241 1.00 78.31 218 GLY A C 1
ATOM 1607 O O . GLY A 1 218 ? -9.769 -11.309 6.249 1.00 78.31 218 GLY A O 1
ATOM 1608 N N . LEU A 1 219 ? -10.497 -11.999 4.246 1.00 81.69 219 LEU A N 1
ATOM 1609 C CA . LEU A 1 219 ? -11.849 -11.453 4.448 1.00 81.69 219 LEU A CA 1
ATOM 1610 C C . LEU A 1 219 ? -12.608 -12.248 5.513 1.00 81.69 219 LEU A C 1
ATOM 1612 O O . LEU A 1 219 ? -13.225 -11.670 6.409 1.00 81.69 219 LEU A O 1
ATOM 1616 N N . VAL A 1 220 ? -12.544 -13.578 5.424 1.00 85.12 220 VAL A N 1
ATOM 1617 C CA . VAL A 1 220 ? -13.151 -14.473 6.415 1.00 85.12 220 VAL A CA 1
ATOM 1618 C C . VAL A 1 220 ? -12.503 -14.253 7.783 1.00 85.12 220 VAL A C 1
ATOM 1620 O O . VAL A 1 220 ? -13.208 -14.106 8.776 1.00 85.12 220 VAL A O 1
ATOM 1623 N N . ALA A 1 221 ? -11.175 -14.127 7.850 1.00 83.56 221 ALA A N 1
ATOM 1624 C CA . ALA A 1 221 ? -10.490 -13.833 9.108 1.00 83.56 221 ALA A CA 1
ATOM 1625 C C . ALA A 1 221 ? -10.874 -12.459 9.688 1.00 83.56 221 ALA A C 1
ATOM 1627 O O . ALA A 1 221 ? -11.111 -12.355 10.889 1.00 83.56 221 ALA A O 1
ATOM 1628 N N . LEU A 1 222 ? -10.976 -11.413 8.857 1.00 83.31 222 LEU A N 1
ATOM 1629 C CA . LEU A 1 222 ? -11.370 -10.070 9.295 1.00 83.31 222 LEU A CA 1
ATOM 1630 C C . LEU A 1 222 ? -12.804 -10.056 9.837 1.00 83.31 222 LEU A C 1
ATOM 1632 O O . LEU A 1 222 ? -13.059 -9.501 10.903 1.00 83.31 222 LEU A O 1
ATOM 1636 N N . THR A 1 223 ? -13.739 -10.684 9.124 1.00 87.38 223 THR A N 1
ATOM 1637 C CA . THR A 1 223 ? -15.141 -10.777 9.556 1.00 87.38 223 THR A CA 1
ATOM 1638 C C . THR A 1 223 ? -15.274 -11.590 10.842 1.00 87.38 223 THR A C 1
ATOM 1640 O O . T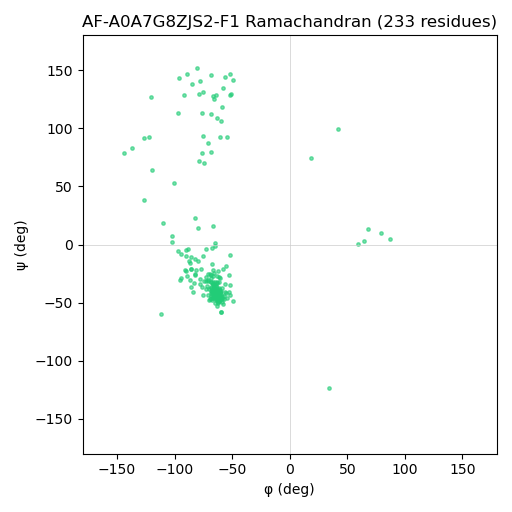HR A 1 223 ? -15.914 -11.125 11.785 1.00 87.38 223 THR A O 1
ATOM 1643 N N . ALA A 1 224 ? -14.599 -12.739 10.939 1.00 89.31 224 ALA A N 1
ATOM 1644 C CA . ALA A 1 224 ? -14.554 -13.541 12.160 1.00 89.31 224 ALA A CA 1
ATOM 1645 C C . ALA A 1 224 ? -13.954 -12.762 13.342 1.00 89.31 224 ALA A C 1
ATOM 1647 O O . ALA A 1 224 ? -14.502 -12.802 14.441 1.00 89.31 224 ALA A O 1
ATOM 1648 N N . MET A 1 225 ? -12.875 -12.005 13.112 1.00 86.06 225 MET A N 1
ATOM 1649 C CA . MET A 1 225 ? -12.251 -11.151 14.122 1.00 86.06 225 MET A CA 1
ATOM 1650 C C . MET A 1 225 ? -13.224 -10.078 14.624 1.00 86.06 225 MET A C 1
ATOM 1652 O O . MET A 1 225 ? -13.387 -9.935 15.832 1.00 86.06 225 MET A O 1
ATOM 1656 N N . ILE A 1 226 ? -13.900 -9.351 13.729 1.00 87.88 226 ILE A N 1
ATOM 1657 C CA . ILE A 1 226 ? -14.863 -8.304 14.112 1.00 87.88 226 ILE A CA 1
ATOM 1658 C C . ILE A 1 226 ? -16.017 -8.902 14.925 1.00 87.88 226 ILE A C 1
ATOM 1660 O O . ILE A 1 226 ? -16.375 -8.359 15.970 1.00 87.88 226 ILE A O 1
ATOM 1664 N N . LEU A 1 227 ? -16.568 -10.038 14.487 1.00 89.12 227 LEU A N 1
ATOM 1665 C CA . LEU A 1 227 ? -17.639 -10.729 15.206 1.00 89.12 227 LEU A CA 1
ATOM 1666 C C . LEU A 1 227 ? -17.177 -11.187 16.592 1.00 89.12 227 LEU A C 1
ATOM 1668 O O . LEU A 1 227 ? -17.884 -10.968 17.575 1.00 89.12 227 LEU A O 1
ATOM 1672 N N . TRP A 1 228 ? -15.981 -11.767 16.689 1.00 89.88 228 TRP A N 1
ATOM 1673 C CA . TRP A 1 228 ? -15.422 -12.234 17.955 1.00 89.88 228 TRP A CA 1
ATOM 1674 C C . TRP A 1 228 ? -15.161 -11.081 18.934 1.00 89.88 228 TRP A C 1
ATOM 1676 O O . TRP A 1 228 ? -15.619 -11.139 20.073 1.00 89.88 228 TRP A O 1
ATOM 1686 N N . LEU A 1 229 ? -14.514 -9.998 18.487 1.00 85.75 229 LEU A N 1
ATOM 1687 C CA . LEU A 1 229 ? -14.259 -8.813 19.317 1.00 85.75 229 LEU A CA 1
ATOM 1688 C C . LEU A 1 229 ? -15.548 -8.094 19.735 1.00 85.75 229 LEU A C 1
ATOM 1690 O O . LEU A 1 229 ? -15.603 -7.537 20.828 1.00 85.75 229 LEU A O 1
ATOM 1694 N N . SER A 1 230 ? -16.590 -8.119 18.898 1.00 86.06 230 SER A N 1
ATOM 1695 C CA . SER A 1 230 ? -17.876 -7.489 19.225 1.00 86.06 230 SER A CA 1
ATOM 1696 C C . SER A 1 230 ? -18.626 -8.188 20.362 1.00 86.06 230 SER A C 1
ATOM 1698 O O . SER A 1 230 ? -19.360 -7.527 21.091 1.00 86.06 230 SER A O 1
ATOM 1700 N N . ARG A 1 231 ? -18.421 -9.503 20.519 1.00 85.94 231 ARG A N 1
ATOM 1701 C CA . ARG A 1 231 ? -19.058 -10.339 21.550 1.00 85.94 231 ARG A CA 1
ATOM 1702 C C . ARG A 1 231 ? -18.262 -10.417 22.847 1.00 85.94 231 ARG A C 1
ATOM 1704 O O . ARG A 1 231 ? -18.749 -10.991 23.810 1.00 85.94 231 ARG A O 1
ATOM 1711 N N . ARG A 1 232 ? -17.023 -9.924 22.851 1.00 82.62 232 ARG A N 1
ATOM 1712 C CA . ARG A 1 232 ? -16.165 -9.967 24.029 1.00 82.62 232 ARG A CA 1
ATOM 1713 C C . ARG A 1 232 ? -16.566 -8.850 24.986 1.00 82.62 232 ARG A C 1
ATOM 1715 O O . ARG A 1 232 ? -16.664 -7.694 24.567 1.00 82.62 232 ARG A O 1
ATOM 1722 N N . ASP A 1 233 ? -16.770 -9.218 26.241 1.00 76.12 233 ASP A N 1
ATOM 1723 C CA . ASP A 1 233 ? -16.967 -8.273 27.332 1.00 76.12 233 ASP A CA 1
ATOM 1724 C C . ASP A 1 233 ? -15.606 -7.825 27.872 1.00 76.12 233 ASP A C 1
ATOM 1726 O O . ASP A 1 233 ? -14.645 -8.601 27.912 1.00 76.12 233 ASP A O 1
ATOM 1730 N N . TRP A 1 234 ? -15.505 -6.527 28.147 1.00 67.81 234 TRP A N 1
ATOM 1731 C CA . TRP A 1 234 ? -14.274 -5.825 28.508 1.00 67.81 234 TRP A CA 1
ATOM 1732 C C . TRP A 1 234 ? -14.469 -5.218 29.898 1.00 67.81 234 TRP A C 1
ATOM 1734 O O . TRP A 1 234 ? -14.522 -3.996 30.028 1.00 67.81 234 TRP A O 1
ATOM 1744 N N . ASP A 1 235 ? -14.651 -6.099 30.882 1.00 58.50 235 ASP A N 1
ATOM 1745 C CA . ASP A 1 235 ? -14.718 -5.775 32.312 1.00 58.50 235 ASP A CA 1
ATOM 1746 C C . ASP A 1 235 ? -13.341 -5.939 32.976 1.00 58.50 235 ASP A C 1
ATOM 1748 O O . ASP A 1 235 ? -12.574 -6.839 32.545 1.00 58.50 235 ASP A O 1
#

Nearest PDB structures (foldseek):
  4tx5-assembly1_B  TM=2.020E-01  e=4.186E+00  Homo sapiens
  8auw-assembly1_D  TM=1.847E-01  e=5.051E+00  Homo sapiens
  4tx5-assembly1_A  TM=1.902E-01  e=7.354E+00  Homo sapiens

Secondary structure (DSSP, 8-state):
-HHHHHHTTSHHHHHHHHHHHHHHHHHHHHHHTT---S-HHHHHHHHHHHIIIIIHHHHHHHHHHHHHHHHHTTSHHHHHHHSSS-HHHHHHHHHHHHHHHHHHHHHHHHHHHHHHHHHHHHH-GGG---S---HHHHHHHHHHHHHHHHHT--------------THHHHTTS-S-GGGSPPPPTTTTT-TTTHHHHHHHH-HHHHHHHHHHHHHHHHHHHHHHHHHHHH----

Mean predicted aligned error: 12.88 Å

Radius of gyration: 20.88 Å; Cα contacts (8 Å, |Δi|>4): 181; chains: 1; bounding box: 47×50×57 Å

pLDDT: mean 70.73, std 18.28, range [26.75, 92.75]

Sequence (235 aa):
MADLIKLRGSLVLMVMAVPPVMMAVLGVLVIISGNAAGDWPRTAISGTAIWAYFLLPMTATGLTALLAQLEHSTGVWSHILATGTPRWQIFLSKGLIAFALMGATSLLVGLAIFTSGHVGGLVMPAEALEAFHPMARSFPSLRKCGWRACSSRRFSSPSPCAFPASPCRSRWALAAPSWRSPPPPRNGAGLSWLMPVNVLASEPDRAETAIAIGGMGGLVALTAMILWLSRRDWD

Foldseek 3Di:
DVVVVLPVPDCLVVLLPVLLVVLLVVLLVCLVVVVQPLALVVLLLVLLLCCLQPVLLVSLVVNVVSVVCSCVVVVCVVVVVPDPDQQLVVLVVSLVVSLVSLQSSLVSNLVSSVNSLVVNCVVPVVSRNPDDPPSVVSSVVSNLSSLQSSQPPPDPDPDPDPPDDDPPPVVVVLPPPPPPDDDPDPPPCNGPSCVVSVCVVPPVVVVVVVVVCSNVNRVVVSVVVSVVSSPDDDD

Solvent-accessible surface area (backbone atoms only — not comparable to full-atom values): 13468 Å² total; per-residue (Å²): 113,73,68,65,57,67,48,66,90,32,72,61,56,56,63,49,48,48,60,23,52,52,43,23,53,52,43,24,51,42,40,71,65,69,73,46,81,46,44,63,69,60,57,50,51,55,53,50,40,50,37,52,73,52,48,37,48,54,47,48,52,51,51,50,51,51,53,51,47,67,47,60,73,69,64,49,53,66,59,60,70,69,39,96,63,67,58,47,58,62,49,47,52,53,51,49,50,56,49,48,52,41,44,50,37,35,50,45,33,53,49,18,52,53,50,11,51,56,55,22,20,73,76,37,66,92,54,32,51,84,66,86,74,62,63,81,65,53,51,60,56,38,54,54,41,34,50,23,41,67,25,68,62,74,75,81,67,94,61,98,64,88,72,79,83,70,85,63,70,70,53,52,78,75,55,61,76,71,83,82,52,77,81,57,65,94,81,58,65,81,38,83,82,46,43,63,52,51,45,53,72,74,35,62,71,60,39,58,49,52,48,53,53,37,41,54,52,16,51,52,49,50,52,52,48,42,56,53,60,48,72,55,84,90,128